Protein AF-A0A3C0ELV7-F1 (afdb_monomer_lite)

Foldseek 3Di:
DVVVVVVVVVVVVVVVLVVLVVVQVVQQPPVLHPCHVVLCVPLVPDDDDVSVLVVVLSCQLQVVLPDSVQSSVVVCQVPALWHFDKLVPDDDDPVLLVLLLVLQVPDPQNVLQDDSVLSSLLLSLQCSAVVHGSNVSSVVLVVLLVDLVNVVVVLCVLRVPDDPVLNCCLVVDPDSSSSSNSSSVVSSSSSNSHMDGDRVGIGRNDPQPDADPVRHGPVVD

pLDDT: mean 85.96, std 11.69, range [49.94, 97.75]

Sequence (221 aa):
MLTYIIRRLLLMIPTLIGVTAVVFFVMAFAPGGFGGTVLNEQGAQTEGDEARRIREYFERRYGLDQNAVVQYGRWINQVSPLGFLNTSQLTYTDVQLVEMSNAIAADDLLPTLGTPRVLDDLVLNMAKYQDIEPVAAVSVVRELLADVDTGLAWIKELSPNILNRDIERVTRDEVVLTQQRELRSLLQSQLAGRQRIIFSRPAIKWPDLGQSLRGRKVTQM

Secondary structure (DSSP, 8-state):
-HHHHHHHHHHHHHHHHHHHHHHHHHHHHSTTGGGHHHHHHHHTT--SHHHHHHHHHHHHHHTTTS-HHHHHHHHHHHHSSEEEEEGGG----HHHHHHHHHHHHT-SSGGGSS-HHHHHHHHHHHHHHHT--HHHHHHHHHHHHH-HHHHHHHHHHH-TT--HHHHHHHHS-S-HHHHHHHHHHHHHHHHTT---EEEEEEEE------B-TTS-BGGG-

Structure (mmCIF, N/CA/C/O backbone):
data_AF-A0A3C0ELV7-F1
#
_entry.id   AF-A0A3C0ELV7-F1
#
loop_
_atom_site.group_PDB
_atom_site.id
_atom_site.type_symbol
_atom_site.label_atom_id
_atom_site.label_alt_id
_atom_site.label_comp_id
_atom_site.label_asym_id
_atom_site.label_entity_id
_atom_site.label_seq_id
_atom_site.pdbx_PDB_ins_code
_atom_site.Cartn_x
_atom_site.Cartn_y
_atom_site.Cartn_z
_atom_site.occupancy
_atom_site.B_iso_or_equiv
_atom_site.auth_seq_id
_atom_site.auth_comp_id
_atom_site.auth_asym_id
_atom_site.auth_atom_id
_atom_site.pdbx_PDB_model_num
ATOM 1 N N . MET A 1 1 ? -20.303 -19.825 35.771 1.00 87.94 1 MET A N 1
ATOM 2 C CA . MET A 1 1 ? -19.455 -18.610 35.851 1.00 87.94 1 MET A CA 1
ATOM 3 C C . MET A 1 1 ? -18.689 -18.333 34.556 1.00 87.94 1 MET A C 1
ATOM 5 O O . MET A 1 1 ? -18.853 -17.246 34.021 1.00 87.94 1 MET A O 1
ATOM 9 N N . LEU A 1 2 ? -17.943 -19.292 33.984 1.00 91.25 2 LEU A N 1
ATOM 10 C CA . LEU A 1 2 ? -17.195 -19.096 32.725 1.00 91.25 2 LEU A CA 1
ATOM 11 C C . LEU A 1 2 ? -18.077 -18.662 31.531 1.00 91.25 2 LEU A C 1
ATOM 13 O O . LEU A 1 2 ? -17.771 -17.680 30.864 1.00 91.25 2 LEU A O 1
ATOM 17 N N . THR A 1 3 ? -19.232 -19.306 31.326 1.00 93.19 3 THR A N 1
ATOM 18 C CA . THR A 1 3 ? -20.199 -18.947 30.265 1.00 93.19 3 THR A CA 1
ATOM 19 C C . THR A 1 3 ? -20.718 -17.511 30.386 1.00 93.19 3 THR A C 1
ATOM 21 O O . THR A 1 3 ? -20.930 -16.835 29.383 1.00 93.19 3 THR A O 1
ATOM 24 N N . TYR A 1 4 ? -20.895 -17.023 31.617 1.00 92.94 4 TYR A N 1
ATOM 25 C CA . TYR A 1 4 ? -21.321 -15.648 31.877 1.00 92.94 4 TYR A CA 1
ATOM 26 C C . TYR A 1 4 ? -20.221 -14.642 31.505 1.00 92.94 4 TYR A C 1
ATOM 28 O O . TYR A 1 4 ? -20.509 -13.638 30.856 1.00 92.94 4 TYR A O 1
ATOM 36 N N . ILE A 1 5 ? -18.961 -14.945 31.842 1.00 93.38 5 ILE A N 1
ATOM 37 C CA . ILE A 1 5 ? -17.801 -14.116 31.477 1.00 93.38 5 ILE A CA 1
ATOM 38 C C . ILE A 1 5 ? -17.642 -14.054 29.953 1.00 93.38 5 ILE A C 1
ATOM 40 O O . ILE A 1 5 ? -17.533 -12.962 29.404 1.00 93.38 5 ILE A O 1
ATOM 44 N N . ILE A 1 6 ? -17.710 -15.197 29.260 1.00 95.75 6 ILE A N 1
ATOM 45 C CA . ILE A 1 6 ? -17.600 -15.254 27.792 1.00 95.75 6 ILE A CA 1
ATOM 46 C C . ILE A 1 6 ? -18.728 -14.462 27.126 1.00 95.75 6 ILE A C 1
ATOM 48 O O . ILE A 1 6 ? -18.462 -13.654 26.240 1.00 95.75 6 ILE A O 1
ATOM 52 N N . ARG A 1 7 ? -19.981 -14.629 27.576 1.00 93.69 7 ARG A N 1
ATOM 53 C CA . ARG A 1 7 ? -21.116 -13.854 27.052 1.00 93.69 7 ARG A CA 1
ATOM 54 C C . ARG A 1 7 ? -20.895 -12.351 27.242 1.00 93.69 7 ARG A C 1
ATOM 56 O O . ARG A 1 7 ? -21.191 -11.580 26.338 1.00 93.69 7 ARG A O 1
ATOM 63 N N . ARG A 1 8 ? -20.355 -11.931 28.389 1.00 92.62 8 ARG A N 1
ATOM 64 C CA . ARG A 1 8 ? -20.091 -10.516 28.677 1.00 92.62 8 ARG A CA 1
ATOM 65 C C . ARG A 1 8 ? -18.955 -9.949 27.822 1.00 92.62 8 ARG A C 1
ATOM 67 O O . ARG A 1 8 ? -19.108 -8.854 27.297 1.00 92.62 8 ARG A O 1
ATOM 74 N N . LEU A 1 9 ? -17.873 -10.703 27.624 1.00 92.12 9 LEU A N 1
ATOM 75 C CA . LEU A 1 9 ? -16.777 -10.324 26.723 1.00 92.12 9 LEU A CA 1
ATOM 76 C C . LEU A 1 9 ? -17.244 -10.232 25.264 1.00 92.12 9 LEU A C 1
ATOM 78 O O . LEU A 1 9 ? -16.921 -9.265 24.581 1.00 92.12 9 LEU A O 1
ATOM 82 N N . LEU A 1 10 ? -18.064 -11.181 24.803 1.00 92.50 10 LEU A N 1
ATOM 83 C CA . LEU A 1 10 ? -18.643 -11.139 23.458 1.00 92.50 10 LEU A CA 1
ATOM 84 C C . LEU A 1 10 ? -19.557 -9.930 23.252 1.00 92.50 10 LEU A C 1
ATOM 86 O O . LEU A 1 10 ? -19.537 -9.352 22.175 1.00 92.50 10 LEU A O 1
ATOM 90 N N . LEU A 1 11 ? -20.322 -9.518 24.268 1.00 92.50 11 LEU A N 1
ATOM 91 C CA . LEU A 1 11 ? -21.159 -8.313 24.202 1.00 92.50 11 LEU A CA 1
ATOM 92 C C . LEU A 1 11 ? -20.341 -7.012 24.238 1.00 92.50 11 LEU A C 1
ATOM 94 O O . LEU A 1 11 ? -20.785 -6.003 23.692 1.00 92.50 11 LEU A O 1
ATOM 98 N N . MET A 1 12 ? -19.142 -7.026 24.831 1.00 92.25 12 MET A N 1
ATOM 99 C CA . MET A 1 12 ? -18.257 -5.858 24.845 1.00 92.25 12 MET A CA 1
ATOM 100 C C . MET A 1 12 ? -17.708 -5.525 23.454 1.00 92.25 12 MET A C 1
ATOM 102 O O . MET A 1 12 ? -17.564 -4.347 23.128 1.00 92.25 12 MET A O 1
ATOM 106 N N . ILE A 1 13 ? -17.453 -6.529 22.610 1.00 90.81 13 ILE A N 1
ATOM 107 C CA . ILE A 1 13 ? -16.887 -6.320 21.270 1.00 90.81 13 ILE A CA 1
ATOM 108 C C . ILE A 1 13 ? -17.801 -5.418 20.406 1.00 90.81 13 ILE A C 1
ATOM 110 O O . ILE A 1 13 ? -17.320 -4.373 19.964 1.00 90.81 13 ILE A O 1
ATOM 114 N N . PRO A 1 14 ? -19.112 -5.703 20.225 1.00 92.00 14 PRO A N 1
ATOM 115 C CA . PRO A 1 14 ? -20.027 -4.813 19.509 1.00 92.00 14 PRO A CA 1
ATOM 116 C C . PRO A 1 14 ? -20.111 -3.409 20.104 1.00 92.00 14 PRO A C 1
ATOM 118 O O . PRO A 1 14 ? -20.140 -2.436 19.357 1.00 92.00 14 PRO A O 1
ATOM 121 N N . THR A 1 15 ? -20.120 -3.278 21.437 1.00 93.12 15 THR A N 1
ATOM 122 C CA . THR A 1 15 ? -20.176 -1.949 22.070 1.00 93.12 15 THR A CA 1
ATOM 123 C C . THR A 1 15 ? -18.931 -1.124 21.771 1.00 93.12 15 THR A C 1
ATOM 125 O O . THR A 1 15 ? -19.041 0.061 21.467 1.00 93.12 15 THR A O 1
ATOM 128 N N . LEU A 1 16 ? -17.752 -1.749 21.784 1.00 91.31 16 LEU A N 1
ATOM 129 C CA . LEU A 1 16 ? -16.487 -1.074 21.516 1.00 91.31 16 LEU A CA 1
ATOM 130 C C . LEU A 1 16 ? -16.378 -0.673 20.039 1.00 91.31 16 LEU A C 1
ATOM 132 O O . LEU A 1 16 ? -15.970 0.447 19.734 1.00 91.31 16 LEU A O 1
ATOM 136 N N . ILE A 1 17 ? -16.833 -1.534 19.125 1.00 91.56 17 ILE A N 1
ATOM 137 C CA . ILE A 1 17 ? -16.976 -1.197 17.701 1.00 91.56 17 ILE A CA 1
ATOM 138 C C . ILE A 1 17 ? -17.938 -0.010 17.535 1.00 91.56 17 ILE A C 1
ATOM 140 O O . ILE A 1 17 ? -17.608 0.955 16.856 1.00 91.56 17 ILE A O 1
ATOM 144 N N . GLY A 1 18 ? -19.084 -0.019 18.221 1.00 93.50 18 GLY A N 1
ATOM 145 C CA . GLY A 1 18 ? -20.060 1.071 18.162 1.00 93.50 18 GLY A CA 1
ATOM 146 C C . GLY A 1 18 ? -19.486 2.420 18.604 1.00 93.50 18 GLY A C 1
ATOM 147 O O . GLY A 1 18 ? -19.568 3.396 17.862 1.00 93.50 18 GLY A O 1
ATOM 148 N N . VAL A 1 19 ? -18.850 2.480 19.780 1.00 93.75 19 VAL A N 1
ATOM 149 C CA . VAL A 1 19 ? -18.249 3.730 20.282 1.00 93.75 19 VAL A CA 1
ATOM 150 C C . VAL A 1 19 ? -17.117 4.210 19.369 1.00 93.75 19 VAL A C 1
ATOM 152 O O . VAL A 1 19 ? -17.049 5.393 19.043 1.00 93.75 19 VAL A O 1
ATOM 155 N N . THR A 1 20 ? -16.248 3.308 18.910 1.00 92.69 20 THR A N 1
ATOM 156 C CA . THR A 1 20 ? -15.133 3.677 18.024 1.00 92.69 20 THR A CA 1
ATOM 157 C C . THR A 1 20 ? -15.615 4.141 16.646 1.00 92.69 20 THR A C 1
ATOM 159 O O . THR A 1 20 ? -15.023 5.059 16.086 1.00 92.69 20 THR A O 1
ATOM 162 N N . ALA A 1 21 ? -16.711 3.582 16.122 1.00 91.25 21 ALA A N 1
ATOM 163 C CA . ALA A 1 21 ? -17.347 4.061 14.897 1.00 91.25 21 ALA A CA 1
ATOM 164 C C . ALA A 1 21 ? -17.896 5.484 15.063 1.00 91.25 21 ALA A C 1
ATOM 166 O O . ALA A 1 21 ? -17.681 6.320 14.191 1.00 91.25 21 ALA A O 1
ATOM 167 N N . VAL A 1 22 ? -18.537 5.798 16.196 1.00 92.25 22 VAL A N 1
ATOM 168 C CA . VAL A 1 22 ? -18.988 7.171 16.489 1.00 92.25 22 VAL A CA 1
ATOM 169 C C . VAL A 1 22 ? -17.806 8.141 16.500 1.00 92.25 22 VAL A C 1
ATOM 171 O O . VAL A 1 22 ? -17.866 9.170 15.832 1.00 92.25 22 VAL A O 1
ATOM 174 N N . VAL A 1 23 ? -16.712 7.800 17.191 1.00 90.31 23 VAL A N 1
ATOM 175 C CA . VAL A 1 23 ? -15.487 8.624 17.208 1.00 90.31 23 VAL A CA 1
ATOM 176 C C . VAL A 1 23 ? -14.947 8.835 15.793 1.00 90.31 23 VAL A C 1
ATOM 178 O O . VAL A 1 23 ? -14.636 9.964 15.417 1.00 90.31 23 VAL A O 1
ATOM 181 N N . PHE A 1 24 ? -14.885 7.765 14.998 1.00 89.06 24 PHE A N 1
ATOM 182 C CA . PHE A 1 24 ? -14.457 7.827 13.607 1.00 89.06 24 PHE A CA 1
ATOM 183 C C . PHE A 1 24 ? -15.340 8.783 12.793 1.00 89.06 24 PHE A C 1
ATOM 185 O O . PHE A 1 24 ? -14.822 9.705 12.175 1.00 89.06 24 PHE A O 1
ATOM 192 N N . PHE A 1 25 ? -16.666 8.641 12.826 1.00 88.12 25 PHE A N 1
ATOM 193 C CA . PHE A 1 25 ? -17.552 9.519 12.057 1.00 88.12 25 PHE A CA 1
ATOM 194 C C . PHE A 1 25 ? -17.484 10.979 12.511 1.00 88.12 25 PHE A C 1
ATOM 196 O O . PHE A 1 25 ? -17.502 11.871 11.668 1.00 88.12 25 PHE A O 1
ATOM 203 N N . VAL A 1 26 ? -17.331 11.243 13.811 1.00 88.81 26 VAL A N 1
ATOM 204 C CA . VAL A 1 26 ? -17.122 12.609 14.317 1.00 88.81 26 VAL A CA 1
ATOM 205 C C . VAL A 1 26 ? -15.842 13.222 13.738 1.00 88.81 26 VAL A C 1
ATOM 207 O O . VAL A 1 26 ? -15.867 14.368 13.298 1.00 88.81 26 VAL A O 1
ATOM 210 N N . MET A 1 27 ? -14.743 12.462 13.673 1.00 83.44 27 MET A N 1
ATOM 211 C CA . MET A 1 27 ? -13.508 12.914 13.017 1.00 83.44 27 MET A CA 1
ATOM 212 C C . MET A 1 27 ? -13.675 13.068 11.498 1.00 83.44 27 MET A C 1
ATOM 214 O O . MET A 1 27 ? -13.164 14.023 10.921 1.00 83.44 27 MET A O 1
ATOM 218 N N . ALA A 1 28 ? -14.415 12.162 10.854 1.00 81.06 28 ALA A N 1
ATOM 219 C CA . ALA A 1 28 ? -14.682 12.190 9.416 1.00 81.06 28 ALA A CA 1
ATOM 220 C C . ALA A 1 28 ? -15.456 13.446 8.993 1.00 81.06 28 ALA A C 1
ATOM 222 O O . ALA A 1 28 ? -15.170 14.025 7.947 1.00 81.06 28 ALA A O 1
ATOM 223 N N . PHE A 1 29 ? -16.437 13.847 9.806 1.00 82.88 29 PHE A N 1
ATOM 224 C CA . PHE A 1 29 ? -17.307 14.995 9.556 1.00 82.88 29 PHE A CA 1
ATOM 225 C C . PHE A 1 29 ? -16.754 16.318 10.091 1.00 82.88 29 PHE A C 1
ATOM 227 O O . PHE A 1 29 ? -17.340 17.369 9.827 1.00 82.88 29 PHE A O 1
ATOM 234 N N . ALA A 1 30 ? -15.640 16.297 10.827 1.00 81.62 30 ALA A N 1
ATOM 235 C CA . ALA A 1 30 ? -14.963 17.522 11.225 1.00 81.62 30 ALA A CA 1
ATOM 236 C C . ALA A 1 30 ? -14.543 18.323 9.974 1.00 81.62 30 ALA A C 1
ATOM 238 O O . ALA A 1 30 ? -14.174 17.723 8.960 1.00 81.62 30 ALA A O 1
ATOM 239 N N . PRO A 1 31 ? -14.580 19.668 10.002 1.00 62.03 31 PRO A N 1
ATOM 240 C CA . PRO A 1 31 ? -14.143 20.487 8.874 1.00 62.03 31 PRO A CA 1
ATOM 241 C C . PRO A 1 31 ? -12.679 20.171 8.529 1.00 62.03 31 PRO A C 1
ATOM 243 O O . PRO A 1 31 ? -11.778 20.397 9.333 1.00 62.03 31 PRO A O 1
ATOM 246 N N . GLY A 1 32 ? -12.465 19.598 7.339 1.00 62.59 32 GLY A N 1
ATOM 247 C CA . GLY A 1 32 ? -11.183 19.053 6.877 1.00 62.59 32 GLY A CA 1
ATOM 248 C C . GLY A 1 32 ? -11.128 17.515 6.785 1.00 62.59 32 GLY A C 1
ATOM 249 O O . GLY A 1 32 ? -10.363 16.980 5.988 1.00 62.59 32 GLY A O 1
ATOM 250 N N . GLY A 1 33 ? -11.960 16.779 7.522 1.00 68.25 33 GLY A N 1
ATOM 251 C CA . GLY A 1 33 ? -11.949 15.311 7.561 1.00 68.25 33 GLY A CA 1
ATOM 252 C C . GLY A 1 33 ? -10.627 14.715 8.073 1.00 68.25 33 GLY A C 1
ATOM 253 O O . GLY A 1 33 ? -9.760 15.423 8.583 1.00 68.25 33 GLY A O 1
ATOM 254 N N . PHE A 1 34 ? -10.436 13.400 7.901 1.00 58.75 34 PHE A N 1
ATOM 255 C CA . PHE A 1 34 ? -9.267 12.657 8.414 1.00 58.75 34 PHE A CA 1
ATOM 256 C C . PHE A 1 34 ? -7.896 13.150 7.924 1.00 58.75 34 PHE A C 1
ATOM 258 O O . PHE A 1 34 ? -6.889 12.862 8.567 1.00 58.75 34 PHE A O 1
ATOM 265 N N . GLY A 1 35 ? -7.842 13.862 6.795 1.00 58.03 35 GLY A N 1
ATOM 266 C CA . GLY A 1 35 ? -6.606 14.405 6.221 1.00 58.03 35 GLY A CA 1
ATOM 267 C C . GLY A 1 35 ? -6.535 15.928 6.196 1.00 58.03 35 GLY A C 1
ATOM 268 O O . GLY A 1 35 ? -5.514 16.469 5.787 1.00 58.03 35 GLY A O 1
ATOM 269 N N . GLY A 1 36 ? -7.588 16.635 6.607 1.00 56.81 36 GLY A N 1
ATOM 270 C CA . GLY A 1 36 ? -7.710 18.075 6.373 1.00 56.81 36 GLY A CA 1
ATOM 271 C C . GLY A 1 36 ? -6.666 18.915 7.072 1.00 56.81 36 GLY A C 1
ATOM 272 O O . GLY A 1 36 ? -6.265 19.935 6.534 1.00 56.81 36 GLY A O 1
ATOM 273 N N . THR A 1 37 ? -6.185 18.479 8.234 1.00 55.84 37 THR A N 1
ATOM 274 C CA . THR A 1 37 ? -5.089 19.156 8.934 1.00 55.84 37 THR A CA 1
ATOM 275 C C . THR A 1 37 ? -3.784 19.039 8.149 1.00 55.84 37 THR A C 1
ATOM 277 O O . THR A 1 37 ? -3.151 20.052 7.883 1.00 55.84 37 THR A O 1
ATOM 280 N N . VAL A 1 38 ? -3.443 17.839 7.666 1.00 56.88 38 VAL A N 1
ATOM 281 C CA . VAL A 1 38 ? -2.239 17.593 6.850 1.00 56.88 38 VAL A CA 1
ATOM 282 C C . VAL A 1 38 ? -2.321 18.319 5.502 1.00 56.88 38 VAL A C 1
ATOM 284 O O . VAL A 1 38 ? -1.343 18.915 5.052 1.00 56.88 38 VAL A O 1
ATOM 287 N N . LEU A 1 39 ? -3.502 18.319 4.876 1.00 57.00 39 LEU A N 1
ATOM 288 C CA . LEU A 1 39 ? -3.758 19.044 3.632 1.00 57.00 39 LEU A CA 1
ATOM 289 C C . LEU A 1 39 ? -3.730 20.568 3.809 1.00 57.00 39 LEU A C 1
ATOM 291 O O . LEU A 1 39 ? -3.230 21.259 2.926 1.00 57.00 39 LEU A O 1
ATOM 295 N N . ASN A 1 40 ? -4.224 21.096 4.929 1.00 56.78 40 ASN A N 1
ATOM 296 C CA . ASN A 1 40 ? -4.201 22.533 5.205 1.00 56.78 40 ASN A CA 1
ATOM 297 C C . ASN A 1 40 ? -2.809 23.022 5.630 1.00 56.78 40 ASN A C 1
ATOM 299 O O . ASN A 1 40 ? -2.447 24.147 5.309 1.00 56.78 40 ASN A O 1
ATOM 303 N N . GLU A 1 41 ? -2.006 22.202 6.312 1.00 57.66 41 GLU A N 1
ATOM 304 C CA . GLU A 1 41 ? -0.648 22.584 6.722 1.00 57.66 41 GLU A CA 1
ATOM 305 C C . GLU A 1 41 ? 0.362 22.527 5.567 1.00 57.66 41 GLU A C 1
ATOM 307 O O . GLU A 1 41 ? 1.266 23.358 5.513 1.00 57.66 41 GLU A O 1
ATOM 312 N N . GLN A 1 42 ? 0.216 21.578 4.631 1.00 54.12 42 GLN A N 1
ATOM 313 C CA . GLN A 1 42 ? 1.185 21.372 3.540 1.00 54.12 42 GLN A CA 1
ATOM 314 C C . GLN A 1 42 ? 0.670 21.785 2.151 1.00 54.12 42 GLN A C 1
ATOM 316 O O . GLN A 1 42 ? 1.475 22.072 1.272 1.00 54.12 42 GLN A O 1
ATOM 321 N N . GLY A 1 43 ? -0.648 21.826 1.932 1.00 49.94 43 GLY A N 1
ATOM 322 C CA . GLY A 1 43 ? -1.267 22.132 0.635 1.00 49.94 43 GLY A CA 1
ATOM 323 C C . GLY A 1 43 ? -1.832 23.549 0.500 1.00 49.94 43 GLY A C 1
ATOM 324 O O . GLY A 1 43 ? -2.134 23.965 -0.615 1.00 49.94 43 GLY A O 1
ATOM 325 N N . ALA A 1 44 ? -1.958 24.317 1.590 1.00 50.03 44 ALA A N 1
ATOM 326 C CA . ALA A 1 44 ? -2.587 25.644 1.558 1.00 50.03 44 ALA A CA 1
ATOM 327 C C . ALA A 1 44 ? -1.727 26.759 0.927 1.00 50.03 44 ALA A C 1
ATOM 329 O O . ALA A 1 44 ? -2.207 27.881 0.796 1.00 50.03 44 ALA A O 1
ATOM 330 N N . GLN A 1 45 ? -0.477 26.480 0.537 1.00 49.97 45 GLN A N 1
ATOM 331 C CA . GLN A 1 45 ? 0.424 27.473 -0.072 1.00 49.97 45 GLN A CA 1
ATOM 332 C C . GLN A 1 45 ? 0.680 27.256 -1.569 1.00 49.97 45 GLN A C 1
ATOM 334 O O . GLN A 1 45 ? 1.383 28.051 -2.189 1.00 49.97 45 GLN A O 1
ATOM 339 N N . THR A 1 46 ? 0.116 26.208 -2.169 1.00 52.81 46 THR A N 1
ATOM 340 C CA . THR A 1 46 ? 0.295 25.908 -3.592 1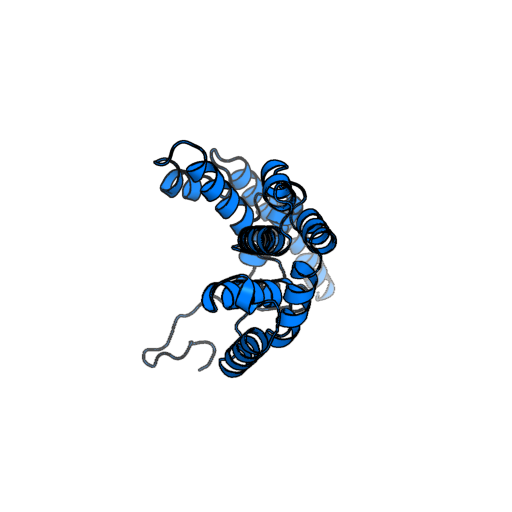.00 52.81 46 THR A CA 1
ATOM 341 C C . THR A 1 46 ? -1.052 26.068 -4.289 1.00 52.81 46 THR A C 1
ATOM 343 O O . THR A 1 46 ? -2.031 25.442 -3.898 1.00 52.81 46 THR A O 1
ATOM 346 N N . GLU A 1 47 ? -1.132 26.915 -5.314 1.00 61.09 47 GLU A N 1
ATOM 347 C CA . GLU A 1 47 ? -2.303 27.004 -6.193 1.00 61.09 47 GLU A CA 1
ATOM 348 C C . GLU A 1 47 ? -2.072 26.180 -7.471 1.00 61.09 47 GLU A C 1
ATOM 350 O O . GLU A 1 47 ? -0.942 25.981 -7.915 1.00 61.09 47 GLU A O 1
ATOM 355 N N . GLY A 1 48 ? -3.153 25.689 -8.083 1.00 70.12 48 GLY A N 1
ATOM 356 C CA . GLY A 1 48 ? -3.110 25.017 -9.388 1.00 70.12 48 GLY A CA 1
ATOM 357 C C . GLY A 1 48 ? -2.953 23.491 -9.347 1.00 70.12 48 GLY A C 1
ATOM 358 O O . GLY A 1 48 ? -3.384 22.815 -8.411 1.00 70.12 48 GLY A O 1
ATOM 359 N N . ASP A 1 49 ? -2.388 22.929 -10.421 1.00 67.12 49 ASP A N 1
ATOM 360 C CA . ASP A 1 49 ? -2.319 21.477 -10.657 1.00 67.12 49 ASP A CA 1
ATOM 361 C C . ASP A 1 49 ? -1.397 20.741 -9.666 1.00 67.12 49 ASP A C 1
ATOM 363 O O . ASP A 1 49 ? -1.610 19.568 -9.360 1.00 67.12 49 ASP A O 1
ATOM 367 N N . GLU A 1 50 ? -0.390 21.419 -9.117 1.00 68.44 50 GLU A N 1
ATOM 368 C CA . GLU A 1 50 ? 0.543 20.828 -8.155 1.00 68.44 50 GLU A CA 1
ATOM 369 C C . GLU A 1 50 ? -0.119 20.548 -6.799 1.00 68.44 50 GLU A C 1
ATOM 371 O O . GLU A 1 50 ? 0.022 19.451 -6.257 1.00 68.44 50 GLU A O 1
ATOM 376 N N . ALA A 1 51 ? -0.945 21.477 -6.317 1.00 69.19 51 ALA A N 1
ATOM 377 C CA . ALA A 1 51 ? -1.722 21.321 -5.090 1.00 69.19 51 ALA A CA 1
ATOM 378 C C . ALA A 1 51 ? -2.678 20.122 -5.153 1.00 69.19 51 ALA A C 1
ATOM 380 O O . ALA A 1 51 ? -2.850 19.387 -4.180 1.00 69.19 51 ALA A O 1
ATOM 381 N N . ARG A 1 52 ? -3.270 19.886 -6.331 1.00 71.38 52 ARG A N 1
ATOM 382 C CA . ARG A 1 52 ? -4.151 18.736 -6.576 1.00 71.38 52 ARG A CA 1
ATOM 383 C C . ARG A 1 52 ? -3.389 17.420 -6.503 1.00 71.38 52 ARG A C 1
ATOM 385 O O . ARG A 1 52 ? -3.831 16.517 -5.804 1.00 71.38 52 ARG A O 1
ATOM 392 N N . ARG A 1 53 ? -2.211 17.332 -7.131 1.00 71.94 53 ARG A N 1
ATOM 393 C CA . ARG A 1 53 ? -1.366 16.126 -7.058 1.00 71.94 53 ARG A CA 1
ATOM 394 C C . ARG A 1 53 ? -0.958 15.794 -5.627 1.00 71.94 53 ARG A C 1
ATOM 396 O O . ARG A 1 53 ? -0.995 14.629 -5.234 1.00 71.94 53 ARG A O 1
ATOM 403 N N . ILE A 1 54 ? -0.598 16.815 -4.849 1.00 74.56 54 ILE A N 1
ATOM 404 C CA . ILE A 1 54 ? -0.256 16.666 -3.430 1.00 74.56 54 ILE A CA 1
ATOM 405 C C . ILE A 1 54 ? -1.470 16.155 -2.645 1.00 74.56 54 ILE A C 1
ATOM 407 O O . ILE A 1 54 ? -1.362 15.184 -1.895 1.00 74.56 54 ILE A O 1
ATOM 411 N N . ARG A 1 55 ? -2.645 16.753 -2.865 1.00 77.69 55 ARG A N 1
ATOM 412 C CA . ARG A 1 55 ? -3.905 16.320 -2.255 1.00 77.69 55 ARG A CA 1
ATOM 413 C C . ARG A 1 55 ? -4.231 14.865 -2.568 1.00 77.69 55 ARG A C 1
ATOM 415 O O . ARG A 1 55 ? -4.443 14.090 -1.642 1.00 77.69 55 ARG A O 1
ATOM 422 N N . GLU A 1 56 ? -4.209 14.479 -3.835 1.00 77.50 56 GLU A N 1
ATOM 423 C CA . GLU A 1 56 ? -4.483 13.102 -4.243 1.00 77.50 56 GLU A CA 1
ATOM 424 C C . GLU A 1 56 ? -3.475 12.111 -3.651 1.00 77.50 56 GLU A C 1
ATOM 426 O O . GLU A 1 56 ? -3.837 11.004 -3.259 1.00 77.50 56 GLU A O 1
ATOM 431 N N . TYR A 1 57 ? -2.198 12.497 -3.560 1.00 78.06 57 TYR A N 1
ATOM 432 C CA . TYR A 1 57 ? -1.185 11.679 -2.902 1.00 78.06 57 TYR A CA 1
ATOM 433 C C . TYR A 1 57 ? -1.527 11.439 -1.425 1.00 78.06 57 TYR A C 1
ATOM 435 O O . TYR A 1 57 ? -1.465 10.297 -0.963 1.00 78.06 57 TYR A O 1
ATOM 443 N N . PHE A 1 58 ? -1.940 12.475 -0.690 1.00 77.31 58 PHE A N 1
ATOM 444 C CA . PHE A 1 58 ? -2.371 12.326 0.701 1.00 77.31 58 PHE A CA 1
ATOM 445 C C . PHE A 1 58 ? -3.659 11.517 0.834 1.00 77.31 58 PHE A C 1
ATOM 447 O O . PHE A 1 58 ? -3.747 10.653 1.708 1.00 77.31 58 PHE A O 1
ATOM 454 N N . GLU A 1 59 ? -4.628 11.743 -0.049 1.00 81.00 59 GLU A N 1
ATOM 455 C CA . GLU A 1 59 ? -5.863 10.966 -0.083 1.00 81.00 59 GLU A CA 1
ATOM 456 C C . GLU A 1 59 ? -5.552 9.474 -0.271 1.00 81.00 59 GLU A C 1
ATOM 458 O O . GLU A 1 59 ? -5.972 8.665 0.555 1.00 81.00 59 GLU A O 1
ATOM 463 N N . ARG A 1 60 ? -4.696 9.110 -1.236 1.00 83.38 60 ARG A N 1
ATOM 464 C CA . ARG A 1 60 ? -4.229 7.724 -1.444 1.00 83.38 60 ARG A CA 1
ATOM 465 C C . ARG A 1 60 ? -3.453 7.174 -0.245 1.00 83.38 60 ARG A C 1
ATOM 467 O O . ARG A 1 60 ? -3.654 6.025 0.166 1.00 83.38 60 ARG A O 1
ATOM 474 N N . ARG A 1 61 ? -2.565 7.985 0.341 1.00 79.88 61 ARG A N 1
ATOM 475 C CA . ARG A 1 61 ? -1.727 7.592 1.483 1.00 79.88 61 ARG A CA 1
ATOM 476 C C . ARG A 1 61 ? -2.570 7.187 2.686 1.00 79.88 61 ARG A C 1
ATOM 478 O O . ARG A 1 61 ? -2.333 6.134 3.285 1.00 79.88 61 ARG A O 1
ATOM 485 N N . TYR A 1 62 ? -3.568 7.998 3.010 1.00 78.62 62 TYR A N 1
ATOM 486 C CA . TYR A 1 62 ? -4.454 7.769 4.148 1.00 78.62 62 TYR A CA 1
ATOM 487 C C . TYR A 1 62 ? -5.678 6.909 3.803 1.00 78.62 62 TYR A C 1
ATOM 489 O O . TYR A 1 62 ? -6.357 6.437 4.712 1.00 78.62 62 TYR A O 1
ATOM 497 N N . GLY A 1 63 ? -5.914 6.609 2.522 1.00 80.00 63 GLY A N 1
ATOM 498 C CA . GLY A 1 63 ? -7.065 5.824 2.073 1.00 80.00 63 GLY A CA 1
ATOM 499 C C . GLY A 1 63 ? -8.365 6.610 2.002 1.00 80.00 63 GLY A C 1
ATOM 500 O O . GLY A 1 63 ? -9.431 6.005 2.055 1.00 80.00 63 GLY A O 1
ATOM 501 N N . LEU A 1 64 ? -8.290 7.938 1.925 1.00 82.62 64 LEU A N 1
ATOM 502 C CA . LEU A 1 64 ? -9.453 8.823 1.842 1.00 82.62 64 LEU A CA 1
ATOM 503 C C . LEU A 1 64 ? -10.173 8.701 0.492 1.00 82.62 64 LEU A C 1
ATOM 505 O O . LEU A 1 64 ? -11.327 9.098 0.382 1.00 82.62 64 LEU A O 1
ATOM 509 N N . ASP A 1 65 ? -9.507 8.103 -0.501 1.00 82.38 65 ASP A N 1
ATOM 510 C CA . ASP A 1 65 ? -10.056 7.718 -1.804 1.00 82.38 65 ASP A CA 1
ATOM 511 C C . ASP A 1 65 ? -11.003 6.502 -1.733 1.00 82.38 65 ASP A C 1
ATOM 513 O O . ASP A 1 65 ? -11.691 6.193 -2.706 1.00 82.38 65 ASP A O 1
ATOM 517 N N . GLN A 1 66 ? -11.045 5.796 -0.597 1.00 83.31 66 GLN A N 1
ATOM 518 C CA . GLN A 1 66 ? -11.809 4.557 -0.407 1.00 83.31 66 GLN A CA 1
ATOM 519 C C . GLN A 1 66 ? -13.158 4.826 0.274 1.00 83.31 66 GLN A C 1
ATOM 521 O O . GLN A 1 66 ? -13.374 5.876 0.876 1.00 83.31 66 GLN A O 1
ATOM 526 N N . ASN A 1 67 ? -14.089 3.868 0.225 1.00 87.31 67 ASN A N 1
ATOM 527 C CA . ASN A 1 67 ? -15.376 4.017 0.912 1.00 87.31 67 ASN A CA 1
ATOM 528 C C . ASN A 1 67 ? -15.205 4.118 2.449 1.00 87.31 67 ASN A C 1
ATOM 530 O O . ASN A 1 67 ? -14.224 3.637 3.023 1.00 87.31 67 ASN A O 1
ATOM 534 N N . ALA A 1 68 ? -16.184 4.721 3.134 1.00 85.25 68 ALA A N 1
ATOM 535 C CA . ALA A 1 68 ? -16.101 4.988 4.575 1.00 85.25 68 ALA A CA 1
ATOM 536 C C . ALA A 1 68 ? -15.915 3.718 5.432 1.00 85.25 68 ALA A C 1
ATOM 538 O O . ALA A 1 68 ? -15.258 3.758 6.470 1.00 85.25 68 ALA A O 1
ATOM 539 N N . VAL A 1 69 ? -16.453 2.578 4.986 1.00 87.38 69 VAL A N 1
ATOM 540 C CA . VAL A 1 69 ? -16.334 1.292 5.691 1.00 87.38 69 VAL A CA 1
ATOM 541 C C . VAL A 1 69 ? -14.891 0.784 5.663 1.00 87.38 69 VAL A C 1
ATOM 543 O O . VAL A 1 69 ? -14.364 0.358 6.691 1.00 87.38 69 VAL A O 1
ATOM 546 N N . VAL A 1 70 ? -14.224 0.867 4.510 1.00 87.75 70 VAL A N 1
ATOM 547 C CA . VAL A 1 70 ? -12.817 0.478 4.363 1.00 87.75 70 VAL A CA 1
ATOM 548 C C . VAL A 1 70 ? -11.914 1.437 5.139 1.00 87.75 70 VAL A C 1
ATOM 550 O O . VAL A 1 70 ? -10.996 0.979 5.820 1.00 87.75 70 VAL A O 1
ATOM 553 N N . GLN A 1 71 ? -12.197 2.744 5.116 1.00 88.19 71 GLN A N 1
ATOM 554 C CA . GLN A 1 71 ? -11.468 3.725 5.930 1.00 88.19 71 GLN A CA 1
ATOM 555 C C . GLN A 1 71 ? -11.562 3.404 7.428 1.00 88.19 71 GLN A C 1
ATOM 557 O O . GLN A 1 71 ? -10.539 3.362 8.114 1.00 88.19 71 GLN A O 1
ATOM 562 N N . TYR A 1 72 ? -12.765 3.095 7.923 1.00 89.56 72 TYR A N 1
ATOM 563 C CA . TYR A 1 72 ? -12.971 2.681 9.310 1.00 89.56 72 TYR A CA 1
ATOM 564 C C . TYR A 1 72 ? -12.217 1.386 9.638 1.00 89.56 72 TYR A C 1
ATOM 566 O O . TYR A 1 72 ? -11.515 1.324 10.646 1.00 89.56 72 TYR A O 1
ATOM 574 N N . GLY A 1 73 ? -12.284 0.378 8.761 1.00 90.00 73 GLY A N 1
ATOM 575 C CA . GLY A 1 73 ? -11.545 -0.880 8.908 1.00 90.00 73 GLY A CA 1
ATOM 576 C C . GLY A 1 73 ? -10.022 -0.687 8.960 1.00 90.00 73 GLY A C 1
ATOM 577 O O . GLY A 1 73 ? -9.329 -1.304 9.771 1.00 90.00 73 GLY A O 1
ATOM 578 N N . ARG A 1 74 ? -9.483 0.217 8.136 1.00 88.69 74 ARG A N 1
ATOM 579 C CA . ARG A 1 74 ? -8.064 0.602 8.172 1.00 88.69 74 ARG A CA 1
ATOM 580 C C . ARG A 1 74 ? -7.703 1.311 9.469 1.00 88.69 74 ARG A C 1
ATOM 582 O O . ARG A 1 74 ? -6.688 0.973 10.078 1.00 88.69 74 ARG A O 1
ATOM 589 N N . TRP A 1 75 ? -8.534 2.255 9.897 1.00 88.50 75 TRP A N 1
ATOM 590 C CA . TRP A 1 75 ? -8.319 3.019 11.119 1.00 88.50 75 TRP A CA 1
ATOM 591 C C . TRP A 1 75 ? -8.369 2.131 12.367 1.00 88.50 75 TRP A C 1
ATOM 593 O O . TRP A 1 75 ? -7.426 2.152 13.158 1.00 88.50 75 TRP A O 1
ATOM 603 N N . ILE A 1 76 ? -9.385 1.271 12.509 1.00 90.00 76 ILE A N 1
ATOM 604 C CA . ILE A 1 76 ? -9.487 0.362 13.659 1.00 90.00 76 ILE A CA 1
ATOM 605 C C . ILE A 1 76 ? -8.321 -0.629 13.690 1.00 90.00 76 ILE A C 1
ATOM 607 O O . ILE A 1 76 ? -7.766 -0.880 14.756 1.00 90.00 76 ILE A O 1
ATOM 611 N N . ASN A 1 77 ? -7.875 -1.127 12.529 1.00 90.56 77 ASN A N 1
ATOM 612 C CA . ASN A 1 77 ? -6.690 -1.975 12.449 1.00 90.56 77 ASN A CA 1
ATOM 613 C C . ASN A 1 77 ? -5.425 -1.237 12.910 1.00 90.56 77 ASN A 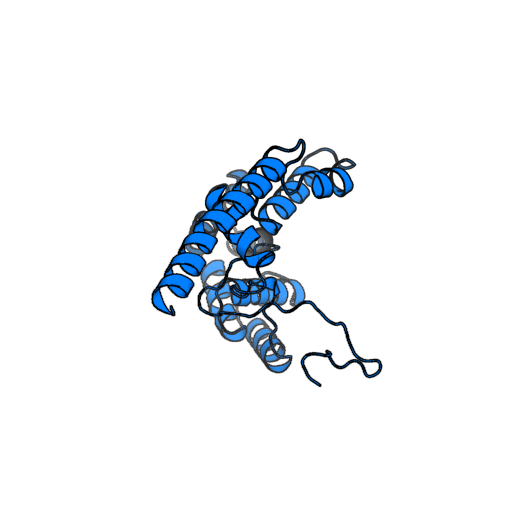C 1
ATOM 615 O O . ASN A 1 77 ? -4.522 -1.863 13.457 1.00 90.56 77 ASN A O 1
ATOM 619 N N . GLN A 1 78 ? -5.321 0.070 12.662 1.00 86.56 78 GLN A N 1
ATOM 620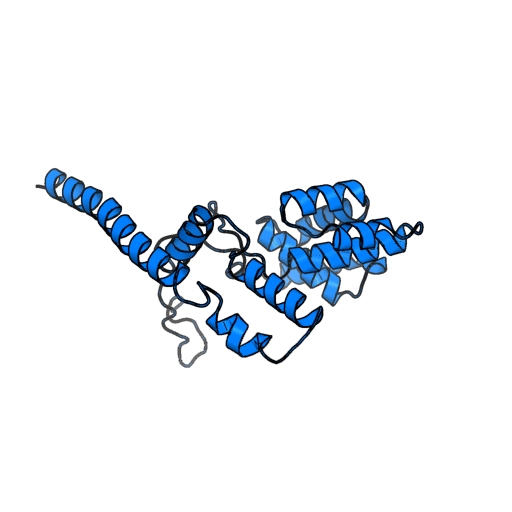 C CA . GLN A 1 78 ? -4.165 0.879 13.049 1.00 86.56 78 GLN A CA 1
ATOM 621 C C . GLN A 1 78 ? -4.166 1.229 14.544 1.00 86.56 78 GLN A C 1
ATOM 623 O O . GLN A 1 78 ? -3.101 1.240 15.154 1.00 86.56 78 GLN A O 1
ATOM 628 N N . VAL A 1 79 ? -5.339 1.509 15.119 1.00 85.44 79 VAL A N 1
ATOM 629 C CA . VAL A 1 79 ? -5.499 1.898 16.532 1.00 85.44 79 VAL A CA 1
ATOM 630 C C . VAL A 1 79 ? -5.509 0.684 17.464 1.00 85.44 79 VAL A C 1
ATOM 632 O O . VAL A 1 79 ? -5.048 0.771 18.600 1.00 85.44 79 VAL A O 1
ATOM 635 N N . SER A 1 80 ? -6.027 -0.454 17.001 1.00 87.56 80 SER A N 1
ATOM 636 C CA . SER A 1 80 ? -6.092 -1.671 17.804 1.00 87.56 80 SER A CA 1
ATOM 637 C C . SER A 1 80 ? -4.702 -2.300 17.988 1.00 87.56 80 SER A C 1
ATOM 639 O O . SER A 1 80 ? -3.972 -2.474 17.007 1.00 87.56 80 SER A O 1
ATOM 641 N N . PRO A 1 81 ? -4.346 -2.736 19.213 1.00 86.06 81 PRO A N 1
ATOM 642 C CA . PRO A 1 81 ? -3.125 -3.505 19.451 1.00 86.06 81 PRO A CA 1
ATOM 643 C C . PRO A 1 81 ? -3.188 -4.895 18.807 1.00 86.06 81 PRO A C 1
ATOM 645 O O . PRO A 1 81 ? -2.156 -5.508 18.559 1.00 86.06 81 PRO A O 1
ATOM 648 N N . LEU A 1 82 ? -4.388 -5.405 18.526 1.00 88.31 82 LEU A N 1
ATOM 649 C CA . LEU A 1 82 ? -4.602 -6.660 17.814 1.00 88.31 82 LEU A CA 1
ATOM 650 C C . LEU A 1 82 ? -5.125 -6.355 16.417 1.00 88.31 82 LEU A C 1
ATOM 652 O O . LEU A 1 82 ? -6.169 -5.716 16.267 1.00 88.31 82 LEU A O 1
ATOM 656 N N . GLY A 1 83 ? -4.425 -6.830 15.398 1.00 91.06 83 GLY A N 1
ATOM 657 C CA . GLY A 1 83 ? -4.862 -6.640 14.028 1.00 91.06 83 GLY A CA 1
ATOM 658 C C . GLY A 1 83 ? -3.962 -7.361 13.046 1.00 91.06 83 GLY A C 1
ATOM 659 O O . GLY A 1 83 ? -3.455 -8.446 13.311 1.00 91.06 83 GLY A O 1
ATOM 660 N N . PHE A 1 84 ? -3.760 -6.728 11.906 1.00 92.19 84 PHE A N 1
ATOM 661 C CA . PHE A 1 84 ? -2.990 -7.231 10.783 1.00 92.19 84 PHE A CA 1
ATOM 662 C C . PHE A 1 84 ? -1.930 -6.216 10.387 1.00 92.19 84 PHE A C 1
ATOM 664 O O . PHE A 1 84 ? -2.137 -4.999 10.527 1.00 92.19 84 PHE A O 1
ATOM 671 N N . LEU A 1 85 ? -0.808 -6.703 9.864 1.00 89.62 85 LEU A N 1
ATOM 672 C CA . LEU A 1 85 ? 0.210 -5.823 9.308 1.00 89.62 85 LEU A CA 1
ATOM 673 C C . LEU A 1 85 ? -0.353 -5.027 8.133 1.00 89.62 85 LEU A C 1
ATOM 675 O O . LEU A 1 85 ? -1.187 -5.499 7.356 1.00 89.62 85 LEU A O 1
ATOM 679 N N . ASN A 1 86 ? 0.113 -3.791 8.020 1.00 89.12 86 ASN A N 1
ATOM 680 C CA . ASN A 1 86 ? -0.069 -3.002 6.817 1.00 89.12 86 ASN A CA 1
ATOM 681 C C . ASN A 1 86 ? 1.173 -3.128 5.917 1.00 89.12 86 ASN A C 1
ATOM 683 O O . ASN A 1 86 ? 2.272 -3.452 6.370 1.00 89.12 86 ASN A O 1
ATOM 687 N N . THR A 1 87 ? 1.007 -2.810 4.638 1.00 88.50 87 THR A N 1
ATOM 688 C CA . THR A 1 87 ? 2.094 -2.744 3.646 1.00 88.50 87 THR A CA 1
ATOM 689 C C . THR A 1 87 ? 3.304 -1.930 4.130 1.00 88.50 87 THR A C 1
ATOM 691 O O . THR A 1 87 ? 4.443 -2.294 3.857 1.00 88.50 87 THR A O 1
ATOM 694 N N . SER A 1 88 ? 3.094 -0.839 4.878 1.00 84.88 88 SER A N 1
ATOM 695 C CA . SER A 1 88 ? 4.201 0.008 5.355 1.00 84.88 88 SER A CA 1
ATOM 696 C C . SER A 1 88 ? 5.043 -0.608 6.471 1.00 84.88 88 SER A C 1
ATOM 698 O O . SER A 1 88 ? 6.175 -0.182 6.670 1.00 84.88 88 SER A O 1
ATOM 700 N N . GLN A 1 89 ? 4.503 -1.596 7.183 1.00 86.19 89 GLN A N 1
ATOM 701 C CA . GLN A 1 89 ? 5.187 -2.338 8.240 1.00 86.19 89 GLN A CA 1
ATOM 702 C C . GLN A 1 89 ? 6.006 -3.509 7.688 1.00 86.19 89 GLN A C 1
ATOM 704 O O . GLN A 1 89 ? 6.748 -4.133 8.445 1.00 86.19 89 GLN A O 1
ATOM 709 N N . LEU A 1 90 ? 5.880 -3.820 6.394 1.00 87.62 90 LEU A N 1
ATOM 710 C CA . LEU A 1 90 ? 6.706 -4.829 5.751 1.00 87.62 90 LEU A CA 1
ATOM 711 C C . LEU A 1 90 ? 8.134 -4.318 5.563 1.00 87.62 90 LEU A C 1
ATOM 713 O O . LEU A 1 90 ? 8.379 -3.303 4.894 1.00 87.62 90 LEU A O 1
ATOM 717 N N . THR A 1 91 ? 9.062 -5.089 6.116 1.00 88.06 91 THR A N 1
ATOM 718 C CA . THR A 1 91 ? 10.503 -4.926 5.950 1.00 88.06 91 THR A CA 1
ATOM 719 C C . THR A 1 91 ? 11.042 -6.157 5.235 1.00 88.06 91 THR A C 1
ATOM 721 O O . THR A 1 91 ? 10.639 -7.276 5.550 1.00 88.06 91 THR A O 1
ATOM 724 N N . TYR A 1 92 ? 11.949 -5.939 4.289 1.00 90.50 92 TYR A N 1
ATOM 725 C CA . TYR A 1 92 ? 12.692 -6.992 3.600 1.00 90.50 92 TYR A CA 1
ATOM 726 C C . TYR A 1 92 ? 14.157 -6.934 4.013 1.00 90.50 92 TYR A C 1
ATOM 728 O O . TYR A 1 92 ? 14.618 -5.910 4.522 1.00 90.50 92 TYR A O 1
ATOM 736 N N . THR A 1 93 ? 14.870 -8.040 3.832 1.00 93.75 93 THR A N 1
ATOM 737 C CA . THR A 1 93 ? 16.300 -8.106 4.140 1.00 93.75 93 THR A CA 1
ATOM 738 C C . THR A 1 93 ? 17.126 -7.451 3.038 1.00 93.75 93 THR A C 1
ATOM 740 O O . THR A 1 93 ? 16.704 -7.402 1.883 1.00 93.75 93 THR A O 1
ATOM 743 N N . ASP A 1 94 ? 18.337 -7.004 3.373 1.00 93.81 94 ASP A N 1
ATOM 744 C CA . ASP A 1 94 ? 19.252 -6.412 2.389 1.00 93.81 94 ASP A CA 1
ATOM 745 C C . ASP A 1 94 ? 19.558 -7.382 1.238 1.00 93.81 94 ASP A C 1
ATOM 747 O O . ASP A 1 94 ? 19.637 -6.970 0.085 1.00 93.81 94 ASP A O 1
ATOM 751 N N . VAL A 1 95 ? 19.643 -8.686 1.528 1.00 95.38 95 VAL A N 1
ATOM 752 C CA . VAL A 1 95 ? 19.851 -9.734 0.515 1.00 95.38 95 VAL A CA 1
ATOM 753 C C . VAL A 1 95 ? 18.710 -9.749 -0.505 1.00 95.38 95 VAL A C 1
ATOM 755 O O . VAL A 1 95 ? 18.972 -9.728 -1.703 1.00 95.38 95 VAL A O 1
ATOM 758 N N . GLN A 1 96 ? 17.455 -9.709 -0.044 1.00 95.50 96 GLN A N 1
ATOM 759 C CA . GLN A 1 96 ? 16.283 -9.690 -0.927 1.00 95.50 96 GLN A CA 1
ATOM 760 C C . GLN A 1 96 ? 16.227 -8.422 -1.789 1.00 95.50 96 GLN A C 1
ATOM 762 O O . GLN A 1 96 ? 15.800 -8.472 -2.941 1.00 95.50 96 GLN A O 1
ATOM 767 N N . LEU A 1 97 ? 16.653 -7.281 -1.239 1.00 95.06 97 LEU A N 1
ATOM 768 C CA . LEU A 1 97 ? 16.691 -6.012 -1.968 1.00 95.06 97 LEU A CA 1
ATOM 769 C C . LEU A 1 97 ? 17.784 -6.004 -3.045 1.00 95.06 97 LEU A C 1
ATOM 771 O O . LEU A 1 97 ? 17.545 -5.529 -4.152 1.00 95.06 97 LEU A O 1
ATOM 775 N N . VAL A 1 98 ? 18.961 -6.562 -2.745 1.00 96.25 98 VAL A N 1
ATOM 776 C CA . VAL A 1 98 ? 20.057 -6.701 -3.716 1.00 96.25 98 VAL A CA 1
ATOM 777 C C . VAL A 1 98 ? 19.679 -7.677 -4.829 1.00 96.25 98 VAL A C 1
ATOM 779 O O . VAL A 1 98 ? 19.912 -7.386 -5.999 1.00 96.25 98 VAL A O 1
ATOM 782 N N . GLU A 1 99 ? 19.063 -8.809 -4.490 1.00 96.75 99 GLU A N 1
ATOM 783 C CA . GLU A 1 99 ? 18.589 -9.786 -5.475 1.00 96.75 99 GLU A CA 1
ATOM 784 C C . GLU A 1 99 ? 17.553 -9.175 -6.427 1.00 96.75 99 GLU A C 1
ATOM 786 O O . GLU A 1 99 ? 17.683 -9.303 -7.644 1.00 96.75 99 GLU A O 1
ATOM 791 N N . MET A 1 100 ? 16.583 -8.431 -5.884 1.00 97.50 100 MET A N 1
ATOM 792 C CA . MET A 1 100 ? 15.622 -7.659 -6.674 1.00 97.50 100 MET A CA 1
ATOM 793 C C . MET A 1 100 ? 16.322 -6.666 -7.608 1.00 97.50 100 MET A C 1
ATOM 795 O O . MET A 1 100 ? 16.025 -6.649 -8.799 1.00 97.50 100 MET A O 1
ATOM 799 N N . SER A 1 101 ? 17.248 -5.853 -7.092 1.00 97.00 101 SER A N 1
ATOM 800 C CA . SER A 1 101 ? 17.933 -4.827 -7.892 1.00 97.00 101 SER A CA 1
ATOM 801 C C . SER A 1 101 ? 18.760 -5.444 -9.028 1.00 97.00 101 SER A C 1
ATOM 803 O O . SER A 1 101 ? 18.715 -4.976 -10.166 1.00 97.00 101 SER A O 1
ATOM 805 N N . ASN A 1 102 ? 19.435 -6.567 -8.763 1.00 97.25 102 ASN A N 1
ATOM 806 C CA . ASN A 1 102 ? 20.156 -7.323 -9.787 1.00 97.25 102 ASN A CA 1
ATOM 807 C C . ASN A 1 102 ? 19.211 -7.898 -10.852 1.00 97.25 102 ASN A C 1
ATOM 809 O O . ASN A 1 102 ? 19.527 -7.839 -12.037 1.00 97.25 102 ASN A O 1
ATOM 813 N N . ALA A 1 103 ? 18.050 -8.425 -10.451 1.00 97.12 103 ALA A N 1
ATOM 814 C CA . ALA A 1 103 ? 17.046 -8.933 -11.382 1.00 97.12 103 ALA A CA 1
ATOM 815 C C . ALA A 1 103 ? 16.454 -7.821 -12.265 1.00 97.12 103 ALA A C 1
ATOM 817 O O . ALA A 1 103 ? 16.237 -8.042 -13.452 1.00 97.12 103 ALA A O 1
ATOM 818 N N . ILE A 1 104 ? 16.253 -6.615 -11.721 1.00 96.75 104 ILE A N 1
ATOM 819 C CA . ILE A 1 104 ? 15.846 -5.435 -12.502 1.00 96.75 104 ILE A CA 1
ATOM 820 C C . ILE A 1 104 ? 16.932 -5.066 -13.517 1.00 96.75 104 ILE A C 1
ATOM 822 O O . ILE A 1 104 ? 16.620 -4.804 -14.675 1.00 96.75 104 ILE A O 1
ATOM 826 N N . ALA A 1 105 ? 18.199 -5.043 -13.095 1.00 96.50 105 ALA A N 1
ATOM 827 C CA . ALA A 1 105 ? 19.323 -4.678 -13.956 1.00 96.50 105 ALA A CA 1
ATOM 828 C C . ALA A 1 105 ? 19.593 -5.700 -15.075 1.00 96.50 105 ALA A C 1
ATOM 830 O O . ALA A 1 105 ? 20.125 -5.327 -16.118 1.00 96.50 105 ALA A O 1
ATOM 831 N N . ALA A 1 106 ? 19.248 -6.969 -14.851 1.00 96.56 106 ALA A N 1
ATOM 832 C CA . ALA A 1 106 ? 19.397 -8.048 -15.821 1.00 96.56 106 ALA A CA 1
ATOM 833 C C . ALA A 1 106 ? 18.230 -8.153 -16.822 1.00 96.56 106 ALA A C 1
ATOM 835 O O . ALA A 1 106 ? 18.339 -8.922 -17.773 1.00 96.56 106 ALA A O 1
ATOM 836 N N . ASP A 1 107 ? 17.123 -7.432 -16.611 1.00 97.12 107 ASP A N 1
ATOM 837 C CA . ASP A 1 107 ? 15.975 -7.440 -17.522 1.00 97.12 107 ASP A CA 1
ATOM 838 C C . ASP A 1 107 ? 16.220 -6.568 -18.766 1.00 97.12 107 ASP A C 1
ATOM 840 O O . ASP A 1 107 ? 16.867 -5.523 -18.703 1.00 97.12 107 ASP A O 1
ATOM 844 N N . ASP A 1 108 ? 15.652 -6.974 -19.901 1.00 95.50 108 ASP A N 1
ATOM 845 C CA . ASP A 1 108 ? 15.849 -6.289 -21.184 1.00 95.50 108 ASP A CA 1
ATOM 846 C C . ASP A 1 108 ? 15.040 -4.982 -21.310 1.00 95.50 108 ASP A C 1
ATOM 848 O O . ASP A 1 108 ? 15.421 -4.073 -22.051 1.00 95.50 108 ASP A O 1
ATOM 852 N N . LEU A 1 109 ? 13.900 -4.879 -20.615 1.00 94.75 109 LEU A N 1
ATOM 853 C CA . LEU A 1 109 ? 12.932 -3.791 -20.762 1.00 94.75 109 LEU A CA 1
ATOM 854 C C . LEU A 1 109 ? 13.047 -2.778 -19.623 1.00 94.75 109 LEU A C 1
ATOM 856 O O . LEU A 1 109 ? 13.167 -1.580 -19.885 1.00 94.75 109 LEU A O 1
ATOM 860 N N . LEU A 1 110 ? 13.032 -3.227 -18.366 1.00 95.06 110 LEU A N 1
ATOM 861 C CA . LEU A 1 110 ? 12.934 -2.353 -17.193 1.00 95.06 110 LEU A CA 1
ATOM 862 C C . LEU A 1 110 ? 14.010 -1.251 -17.156 1.00 95.06 110 LEU A C 1
ATOM 864 O O . LEU A 1 110 ? 13.625 -0.087 -16.987 1.00 95.06 110 LEU A O 1
ATOM 868 N N . PRO A 1 111 ? 15.311 -1.527 -17.396 1.00 96.75 111 PRO A N 1
ATOM 869 C CA . PRO A 1 111 ? 16.352 -0.494 -17.375 1.00 96.75 111 PRO A CA 1
ATOM 870 C C . PRO A 1 111 ? 16.146 0.623 -18.407 1.00 96.75 111 PRO A C 1
ATOM 872 O O . PRO A 1 111 ? 16.639 1.736 -18.230 1.00 96.75 111 PRO A O 1
ATOM 875 N N . THR A 1 112 ? 15.395 0.367 -19.483 1.00 94.12 112 THR A N 1
ATOM 876 C CA . THR A 1 112 ? 15.117 1.364 -20.532 1.00 94.12 112 THR A CA 1
ATOM 877 C C . THR A 1 112 ? 14.029 2.372 -20.136 1.00 94.12 112 THR A C 1
ATOM 879 O O . THR A 1 112 ? 13.891 3.435 -20.765 1.00 94.12 112 THR A O 1
ATOM 882 N N . LEU A 1 113 ? 13.262 2.068 -19.081 1.00 93.69 113 LEU A N 1
ATOM 883 C CA . LEU A 1 113 ? 12.075 2.819 -18.672 1.00 93.69 113 LEU A CA 1
ATOM 884 C C . LEU A 1 113 ? 12.330 3.848 -17.563 1.00 93.69 113 LEU A C 1
ATOM 886 O O . LEU A 1 113 ? 11.462 4.688 -17.303 1.00 93.69 113 LEU A O 1
ATOM 890 N N . GLY A 1 114 ? 13.490 3.829 -16.906 1.00 93.25 114 GLY A N 1
ATOM 891 C CA . GLY A 1 114 ? 13.792 4.765 -15.825 1.00 93.25 114 GLY A CA 1
ATOM 892 C C . GLY A 1 114 ? 15.155 4.550 -15.180 1.00 93.25 114 GLY A C 1
ATOM 893 O O . GLY A 1 114 ? 15.945 3.716 -15.604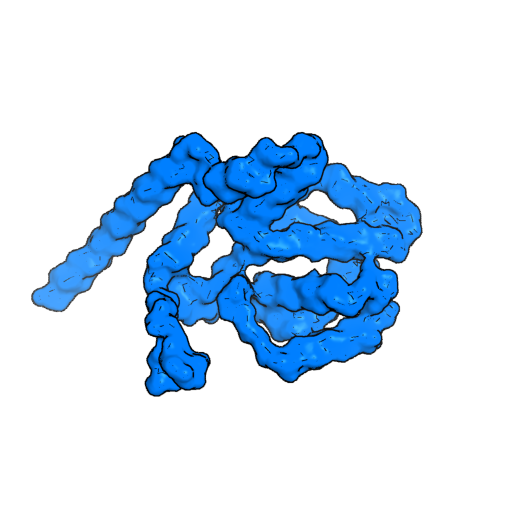 1.00 93.25 114 GLY A O 1
ATOM 894 N N . THR A 1 115 ? 15.436 5.329 -14.137 1.00 95.19 115 THR A N 1
ATOM 895 C CA . THR A 1 115 ? 16.655 5.157 -13.340 1.00 95.19 115 THR A CA 1
ATOM 896 C C . THR A 1 115 ? 16.514 3.968 -12.382 1.00 95.19 115 THR A C 1
ATOM 898 O O . THR A 1 115 ? 15.391 3.673 -11.962 1.00 95.19 115 THR A O 1
ATOM 901 N N . PRO A 1 116 ? 17.627 3.331 -11.959 1.00 94.75 116 PRO A N 1
ATOM 902 C CA . PRO A 1 116 ? 17.587 2.187 -11.044 1.00 94.75 116 PRO A CA 1
ATOM 903 C C . PRO A 1 116 ? 16.760 2.459 -9.786 1.00 94.75 116 PRO A C 1
ATOM 905 O O . PRO A 1 116 ? 15.816 1.739 -9.504 1.00 94.75 116 PRO A O 1
ATOM 908 N N . ARG A 1 117 ? 16.993 3.600 -9.125 1.00 95.44 117 ARG A N 1
ATOM 909 C CA . ARG A 1 117 ? 16.260 3.999 -7.913 1.00 95.44 117 ARG A CA 1
ATOM 910 C C . ARG A 1 117 ? 14.742 4.047 -8.107 1.00 95.44 117 ARG A C 1
ATOM 912 O O . ARG A 1 117 ? 13.987 3.641 -7.235 1.00 95.44 117 ARG A O 1
ATOM 919 N N . VAL A 1 118 ? 14.295 4.571 -9.244 1.00 95.06 118 VAL A N 1
ATOM 920 C CA . VAL A 1 118 ? 12.868 4.702 -9.552 1.00 95.06 118 VAL A CA 1
ATOM 921 C C . VAL A 1 118 ? 12.223 3.334 -9.780 1.00 95.06 118 VAL A C 1
ATOM 923 O O . VAL A 1 118 ? 11.082 3.119 -9.371 1.00 95.06 118 VAL A O 1
ATOM 926 N N . LEU A 1 119 ? 12.947 2.421 -10.426 1.00 96.38 119 LEU A N 1
ATOM 927 C CA . LEU A 1 119 ? 12.498 1.053 -10.664 1.00 96.38 119 LEU A CA 1
ATOM 928 C C . LEU A 1 119 ? 12.514 0.236 -9.369 1.00 96.38 119 LEU A C 1
ATOM 930 O O . LEU A 1 119 ? 11.523 -0.429 -9.081 1.00 96.38 119 LEU A O 1
ATOM 934 N N . ASP A 1 120 ? 13.566 0.361 -8.558 1.00 96.69 120 ASP A N 1
ATOM 935 C CA . ASP A 1 120 ? 13.668 -0.267 -7.239 1.00 96.69 120 ASP A CA 1
ATOM 936 C C . ASP A 1 120 ? 12.486 0.148 -6.352 1.00 96.69 120 ASP A C 1
ATOM 938 O O . ASP A 1 120 ? 11.808 -0.705 -5.782 1.00 96.69 120 ASP A O 1
ATOM 942 N N . ASP A 1 121 ? 12.176 1.448 -6.285 1.00 95.62 121 ASP A N 1
ATOM 943 C CA . ASP A 1 121 ? 11.042 1.962 -5.511 1.00 95.62 121 ASP A CA 1
ATOM 944 C C . ASP A 1 121 ? 9.698 1.428 -6.037 1.00 95.62 121 ASP A C 1
ATOM 946 O O . ASP A 1 121 ? 8.815 1.071 -5.251 1.00 95.62 121 ASP A O 1
ATOM 950 N N . LEU A 1 122 ? 9.513 1.371 -7.360 1.00 96.38 122 LEU A N 1
ATOM 951 C CA . LEU A 1 122 ? 8.294 0.842 -7.977 1.00 96.38 122 LEU A CA 1
ATOM 952 C C . LEU A 1 122 ? 8.105 -0.644 -7.650 1.00 96.38 122 LEU A C 1
ATOM 954 O O . LEU A 1 122 ? 7.042 -1.033 -7.163 1.00 96.38 122 LEU A O 1
ATOM 958 N N . VAL A 1 123 ? 9.134 -1.457 -7.893 1.00 97.12 123 VAL A N 1
ATOM 959 C CA . VAL A 1 123 ? 9.105 -2.906 -7.662 1.00 97.12 123 VAL A CA 1
ATOM 960 C C . VAL A 1 123 ? 8.942 -3.206 -6.179 1.00 97.12 123 VAL A C 1
ATOM 962 O O . VAL A 1 123 ? 8.115 -4.037 -5.815 1.00 97.12 123 VAL A O 1
ATOM 965 N N . LEU A 1 124 ? 9.636 -2.481 -5.301 1.00 95.94 124 LEU A N 1
ATOM 966 C CA . LEU A 1 124 ? 9.492 -2.647 -3.860 1.00 95.94 124 LEU A CA 1
ATOM 967 C C . LEU A 1 124 ? 8.071 -2.314 -3.392 1.00 95.94 124 LEU A C 1
ATOM 969 O O . LEU A 1 124 ? 7.490 -3.058 -2.599 1.00 95.94 124 LEU A O 1
ATOM 973 N N . ASN A 1 125 ? 7.489 -1.214 -3.875 1.00 94.94 125 ASN A N 1
ATOM 974 C CA . ASN A 1 125 ? 6.108 -0.871 -3.542 1.00 94.94 125 ASN A CA 1
ATOM 975 C C . ASN A 1 125 ? 5.124 -1.909 -4.092 1.00 94.94 125 ASN A C 1
ATOM 977 O O . ASN A 1 125 ? 4.182 -2.261 -3.384 1.00 94.94 125 ASN A O 1
ATOM 981 N N . MET A 1 126 ? 5.368 -2.451 -5.289 1.00 95.44 126 MET A N 1
ATOM 982 C CA . MET A 1 126 ? 4.584 -3.556 -5.841 1.00 95.44 126 MET A CA 1
ATOM 983 C C . MET A 1 126 ? 4.694 -4.815 -4.974 1.00 95.44 126 MET A C 1
ATOM 985 O O . MET A 1 126 ? 3.672 -5.397 -4.621 1.00 95.44 126 MET A O 1
ATOM 989 N N . ALA A 1 127 ? 5.905 -5.204 -4.569 1.00 95.75 127 ALA A N 1
ATOM 990 C CA . ALA A 1 127 ? 6.153 -6.373 -3.729 1.00 95.75 127 ALA A CA 1
ATOM 991 C C . ALA A 1 127 ? 5.400 -6.276 -2.400 1.00 95.75 127 ALA A C 1
ATOM 993 O O . ALA A 1 127 ? 4.655 -7.185 -2.024 1.00 95.75 127 ALA A O 1
ATOM 994 N N . LYS A 1 128 ? 5.513 -5.122 -1.726 1.00 93.81 128 LYS A N 1
ATOM 995 C CA . LYS A 1 128 ? 4.776 -4.861 -0.485 1.00 93.81 128 LYS A CA 1
ATOM 996 C C . LYS A 1 128 ? 3.273 -4.839 -0.726 1.00 93.81 128 LYS A C 1
ATOM 998 O O . LYS A 1 128 ? 2.512 -5.307 0.123 1.00 93.81 128 LYS A O 1
ATOM 1003 N N . TYR A 1 129 ? 2.836 -4.233 -1.833 1.00 92.19 129 TYR A N 1
ATOM 1004 C CA . TYR A 1 129 ? 1.420 -4.129 -2.148 1.00 92.19 129 TYR A CA 1
ATOM 1005 C C . TYR A 1 129 ? 0.832 -5.502 -2.416 1.00 92.19 129 TYR A C 1
ATOM 1007 O O . TYR A 1 129 ? -0.234 -5.753 -1.894 1.00 92.19 129 TYR A O 1
ATOM 1015 N N . GLN A 1 130 ? 1.505 -6.388 -3.148 1.00 92.69 130 GLN A N 1
ATOM 1016 C CA . GLN A 1 130 ? 1.014 -7.729 -3.468 1.00 92.69 130 GLN A CA 1
ATOM 1017 C C . GLN A 1 130 ? 1.283 -8.770 -2.369 1.00 92.69 130 GLN A C 1
ATOM 1019 O O . GLN A 1 130 ? 0.674 -9.833 -2.407 1.00 92.69 130 GLN A O 1
ATOM 1024 N N . ASP A 1 131 ? 2.079 -8.440 -1.345 1.00 93.38 131 ASP A N 1
ATOM 1025 C CA . ASP A 1 131 ? 2.559 -9.380 -0.315 1.00 93.38 131 ASP A CA 1
ATOM 1026 C C . ASP A 1 131 ? 3.366 -10.547 -0.915 1.00 93.38 131 ASP A C 1
ATOM 1028 O O . ASP A 1 131 ? 3.191 -11.707 -0.549 1.00 93.38 131 ASP A O 1
ATOM 1032 N N . ILE A 1 132 ? 4.255 -10.224 -1.858 1.00 94.81 132 ILE A N 1
ATOM 1033 C CA . ILE A 1 132 ? 5.144 -11.175 -2.542 1.00 94.81 132 ILE A CA 1
ATOM 1034 C C . ILE A 1 132 ? 6.615 -10.841 -2.272 1.00 94.81 132 ILE A C 1
ATOM 1036 O O . ILE A 1 132 ? 6.946 -9.793 -1.701 1.00 94.81 132 ILE A O 1
ATOM 1040 N N . GLU A 1 133 ? 7.511 -11.748 -2.661 1.00 95.44 133 GLU A N 1
ATOM 1041 C CA . GLU A 1 133 ? 8.949 -11.498 -2.582 1.00 95.44 133 GLU A CA 1
ATOM 1042 C C . GLU A 1 133 ? 9.381 -10.388 -3.555 1.00 95.44 133 GLU A C 1
ATOM 1044 O O . GLU A 1 133 ? 8.850 -10.314 -4.667 1.00 95.44 133 GLU A O 1
ATOM 1049 N N . PRO A 1 134 ? 10.360 -9.539 -3.179 1.00 96.31 134 PRO A N 1
ATOM 1050 C CA . PRO A 1 134 ? 10.817 -8.439 -4.026 1.00 96.31 134 PRO A CA 1
ATOM 1051 C C . PRO A 1 134 ? 11.271 -8.886 -5.419 1.00 96.31 134 PRO A C 1
ATOM 1053 O O . PRO A 1 134 ? 10.920 -8.251 -6.408 1.00 96.31 134 PRO A O 1
ATOM 1056 N N . VAL A 1 135 ? 11.976 -10.019 -5.513 1.00 96.56 135 VAL A N 1
ATOM 1057 C CA . VAL A 1 135 ? 12.433 -10.571 -6.796 1.00 96.56 135 VAL A CA 1
ATOM 1058 C C . VAL A 1 135 ? 11.266 -11.025 -7.683 1.00 96.56 135 VAL A C 1
ATOM 1060 O O . VAL A 1 135 ? 11.262 -10.767 -8.883 1.00 96.56 135 VAL A O 1
ATOM 1063 N N . ALA A 1 136 ? 10.220 -11.615 -7.096 1.00 97.12 136 ALA A N 1
ATOM 1064 C CA . ALA A 1 136 ? 9.025 -12.035 -7.827 1.00 97.12 136 ALA A CA 1
ATOM 1065 C C . ALA A 1 136 ? 8.202 -10.837 -8.329 1.00 97.12 136 ALA A C 1
ATOM 1067 O O . ALA A 1 136 ? 7.528 -10.928 -9.350 1.00 97.12 136 ALA A O 1
ATOM 1068 N N . ALA A 1 137 ? 8.271 -9.689 -7.650 1.00 97.12 137 ALA A N 1
ATOM 1069 C CA . ALA A 1 137 ? 7.600 -8.476 -8.105 1.00 97.12 137 ALA A CA 1
ATOM 1070 C C . ALA A 1 137 ? 8.215 -7.887 -9.386 1.00 97.12 137 ALA A C 1
ATOM 1072 O O . ALA A 1 137 ? 7.529 -7.146 -10.090 1.00 97.12 137 ALA A O 1
ATOM 1073 N N . VAL A 1 138 ? 9.469 -8.223 -9.717 1.00 97.75 138 VAL A N 1
ATOM 1074 C CA . VAL A 1 138 ? 10.137 -7.761 -10.946 1.00 97.75 138 VAL A CA 1
ATOM 1075 C C . VAL A 1 138 ? 9.385 -8.249 -12.181 1.00 97.75 138 VAL A C 1
ATOM 1077 O O . VAL A 1 138 ? 9.083 -7.448 -13.064 1.00 97.75 138 VAL A O 1
ATOM 1080 N N . SER A 1 139 ? 9.016 -9.534 -12.228 1.00 96.56 139 SER A N 1
ATOM 1081 C CA . SER A 1 139 ? 8.281 -10.101 -13.365 1.00 96.56 139 SER A CA 1
ATOM 1082 C C . SER A 1 139 ? 6.875 -9.518 -13.491 1.00 96.56 139 SER A C 1
ATOM 1084 O O . SER A 1 139 ? 6.448 -9.218 -14.601 1.00 96.56 139 SER A O 1
ATOM 1086 N N . VAL A 1 140 ? 6.197 -9.275 -12.365 1.00 96.88 140 VAL A N 1
ATOM 1087 C CA . VAL A 1 140 ? 4.881 -8.617 -12.340 1.00 96.88 140 VAL A CA 1
ATOM 1088 C C . VAL A 1 140 ? 4.973 -7.206 -12.917 1.00 96.88 140 VAL A C 1
ATOM 1090 O O . VAL A 1 140 ? 4.196 -6.837 -13.791 1.00 96.88 140 VAL A O 1
ATOM 1093 N N . VAL A 1 141 ? 5.938 -6.402 -12.459 1.00 97.12 141 VAL A N 1
ATOM 1094 C CA . VAL A 1 141 ? 6.124 -5.036 -12.973 1.00 97.12 141 VAL A CA 1
ATOM 1095 C C . VAL A 1 141 ? 6.504 -5.057 -14.451 1.00 97.12 141 VAL A C 1
ATOM 1097 O O . VAL A 1 141 ? 5.973 -4.262 -15.222 1.00 97.12 141 VAL A O 1
ATOM 1100 N N . ARG A 1 142 ? 7.376 -5.981 -14.862 1.00 97.19 142 ARG A N 1
ATOM 1101 C CA . ARG A 1 142 ? 7.738 -6.181 -16.267 1.00 97.19 142 ARG A CA 1
ATOM 1102 C C . ARG A 1 142 ? 6.513 -6.494 -17.122 1.00 97.19 142 ARG A C 1
ATOM 1104 O O . ARG A 1 142 ? 6.362 -5.889 -18.173 1.00 97.19 142 ARG A O 1
ATOM 1111 N N . GLU A 1 143 ? 5.653 -7.412 -16.693 1.00 96.50 143 GLU A N 1
ATOM 1112 C CA . GLU A 1 143 ? 4.437 -7.795 -17.419 1.00 96.50 143 GLU A CA 1
ATOM 1113 C C . GLU A 1 143 ? 3.481 -6.608 -17.585 1.00 96.50 143 GLU A C 1
ATOM 1115 O O . GLU A 1 143 ? 3.076 -6.298 -18.704 1.00 96.50 143 GLU A O 1
ATOM 1120 N N . LEU A 1 144 ? 3.218 -5.877 -16.496 1.00 96.50 144 LEU A N 1
ATOM 1121 C CA . LEU A 1 144 ? 2.359 -4.689 -16.515 1.00 96.50 144 LEU A CA 1
ATOM 1122 C C . LEU A 1 144 ? 2.914 -3.549 -17.379 1.00 96.50 144 LEU A C 1
ATOM 1124 O O . LEU A 1 144 ? 2.146 -2.711 -17.838 1.00 96.50 144 LEU A O 1
ATOM 1128 N N . LEU A 1 145 ? 4.235 -3.467 -17.549 1.00 96.44 145 LEU A N 1
ATOM 1129 C CA . LEU A 1 145 ? 4.883 -2.442 -18.370 1.00 96.44 145 LEU A CA 1
ATOM 1130 C C . LEU A 1 145 ? 5.110 -2.881 -19.814 1.00 96.44 145 LEU A C 1
ATOM 1132 O O . LEU A 1 145 ? 5.229 -2.024 -20.684 1.00 96.44 145 LEU A O 1
ATOM 1136 N N . ALA A 1 146 ? 5.193 -4.183 -20.076 1.00 95.62 146 ALA A N 1
ATOM 1137 C CA . ALA A 1 146 ? 5.359 -4.713 -21.420 1.00 95.62 146 ALA A CA 1
ATOM 1138 C C . ALA A 1 146 ? 4.099 -4.478 -22.260 1.00 95.62 146 ALA A C 1
ATOM 1140 O O . ALA A 1 146 ? 4.215 -4.034 -23.402 1.00 95.62 146 ALA A O 1
ATOM 1141 N N . ASP A 1 147 ? 2.924 -4.722 -21.674 1.00 94.75 147 ASP A N 1
ATOM 1142 C CA . ASP A 1 147 ? 1.630 -4.472 -22.300 1.00 94.75 147 ASP A CA 1
ATOM 1143 C C . ASP A 1 147 ? 0.904 -3.295 -21.637 1.00 94.75 147 ASP A C 1
ATOM 1145 O O . ASP A 1 147 ? 0.472 -3.362 -20.481 1.00 94.75 147 ASP A O 1
ATOM 1149 N N . VAL A 1 148 ? 0.753 -2.211 -22.402 1.00 92.69 148 VAL A N 1
ATOM 1150 C CA . VAL A 1 148 ? 0.158 -0.960 -21.924 1.00 92.69 148 VAL A CA 1
ATOM 1151 C C . VAL A 1 148 ? -1.301 -1.153 -21.522 1.00 92.69 148 VAL A C 1
ATOM 1153 O O . VAL A 1 148 ? -1.736 -0.587 -20.515 1.00 92.69 148 VAL A O 1
ATOM 1156 N N . ASP A 1 149 ? -2.048 -1.980 -22.252 1.00 92.88 149 ASP A N 1
ATOM 1157 C CA . ASP A 1 149 ? -3.466 -2.205 -21.981 1.00 92.88 149 ASP A CA 1
ATOM 1158 C C . ASP A 1 149 ? -3.662 -2.984 -20.678 1.00 92.88 149 ASP A C 1
ATOM 1160 O O . ASP A 1 149 ? -4.464 -2.579 -19.829 1.00 92.88 149 ASP A O 1
ATOM 1164 N N . THR A 1 150 ? -2.874 -4.044 -20.471 1.00 94.69 150 THR A N 1
ATOM 1165 C CA . THR A 1 150 ? -2.864 -4.806 -19.213 1.00 94.69 150 THR A CA 1
ATOM 1166 C C . THR A 1 150 ? -2.458 -3.927 -18.030 1.00 94.69 150 THR A C 1
ATOM 1168 O O . THR A 1 150 ? -3.133 -3.929 -16.995 1.00 94.69 150 THR A O 1
ATOM 1171 N N . GLY A 1 151 ? -1.410 -3.110 -18.177 1.00 94.00 151 GLY A N 1
ATOM 1172 C CA . GLY A 1 151 ? -0.985 -2.176 -17.136 1.00 94.00 151 GLY A CA 1
ATOM 1173 C C . GLY A 1 151 ? -2.062 -1.151 -16.775 1.00 94.00 151 GLY A C 1
ATOM 1174 O O . GLY A 1 151 ? -2.347 -0.932 -15.595 1.00 94.00 151 GLY A O 1
ATOM 1175 N N . LEU A 1 152 ? -2.718 -0.555 -17.774 1.00 94.12 152 LEU A N 1
ATOM 1176 C CA . LEU A 1 152 ? -3.815 0.390 -17.557 1.00 94.12 152 LEU A CA 1
ATOM 1177 C C . LEU A 1 152 ? -5.049 -0.276 -16.937 1.00 94.12 152 LEU A C 1
ATOM 1179 O O . LEU A 1 152 ? -5.699 0.332 -16.084 1.00 94.12 152 LEU A O 1
ATOM 1183 N N . ALA A 1 153 ? -5.378 -1.507 -17.333 1.00 94.38 153 ALA A N 1
ATOM 1184 C CA . ALA A 1 153 ? -6.469 -2.272 -16.734 1.00 94.38 153 ALA A CA 1
ATOM 1185 C C . ALA A 1 153 ? -6.213 -2.523 -15.241 1.00 94.38 153 ALA A C 1
ATOM 1187 O O . ALA A 1 153 ? -7.084 -2.247 -14.412 1.00 94.38 153 ALA A O 1
ATOM 1188 N N . TRP A 1 154 ? -4.993 -2.935 -14.892 1.00 94.50 154 TRP A N 1
ATOM 1189 C CA . TRP A 1 154 ? -4.589 -3.135 -13.503 1.00 94.50 154 TRP A CA 1
ATOM 1190 C C . TRP A 1 154 ? -4.663 -1.839 -12.684 1.00 94.50 154 TRP A C 1
ATOM 1192 O O . TRP A 1 154 ? -5.158 -1.833 -11.556 1.00 94.50 154 TRP A O 1
ATOM 1202 N N . ILE A 1 155 ? -4.242 -0.705 -13.257 1.00 91.88 155 ILE A N 1
ATOM 1203 C CA . ILE A 1 155 ? -4.353 0.599 -12.589 1.00 91.88 155 ILE A CA 1
ATOM 1204 C C . ILE A 1 155 ? -5.812 0.994 -12.351 1.00 91.88 155 ILE A C 1
ATOM 1206 O O . ILE A 1 155 ? -6.112 1.544 -11.295 1.00 91.88 155 ILE A O 1
ATOM 1210 N N . LYS A 1 156 ? -6.719 0.734 -13.299 1.00 91.06 156 LYS A N 1
ATOM 1211 C CA . LYS A 1 156 ? -8.153 1.029 -13.132 1.00 91.06 156 LYS A CA 1
ATOM 1212 C C . LYS A 1 156 ? -8.776 0.196 -12.015 1.00 91.06 156 LYS A C 1
ATOM 1214 O O . LYS A 1 156 ? -9.595 0.711 -11.260 1.00 91.06 156 LYS A O 1
ATOM 1219 N N . GLU A 1 157 ? -8.369 -1.064 -11.886 1.00 90.44 157 GLU A N 1
ATOM 1220 C CA . GLU A 1 157 ? -8.780 -1.910 -10.764 1.00 90.44 157 GLU A CA 1
ATOM 1221 C C . GLU A 1 157 ? -8.213 -1.386 -9.438 1.00 90.44 157 GLU A C 1
ATOM 1223 O O . GLU A 1 157 ? -8.927 -1.287 -8.437 1.00 90.44 157 GLU A O 1
ATOM 1228 N N . LEU A 1 158 ? -6.940 -0.981 -9.438 1.00 87.31 158 LEU A N 1
ATOM 1229 C CA . LEU A 1 158 ? -6.299 -0.397 -8.270 1.00 87.31 158 LEU A CA 1
ATOM 1230 C C . LEU A 1 158 ? -7.002 0.903 -7.848 1.00 87.31 158 LEU A C 1
ATOM 1232 O O . LEU A 1 158 ? -7.337 1.079 -6.676 1.00 87.31 158 LEU A O 1
ATOM 1236 N N . SER A 1 159 ? -7.211 1.818 -8.787 1.00 83.50 159 SER A N 1
ATOM 1237 C CA . SER A 1 159 ? -7.687 3.182 -8.577 1.00 83.50 159 SER A CA 1
ATOM 1238 C C . SER A 1 159 ? -8.912 3.447 -9.461 1.00 83.50 159 SER A C 1
ATOM 1240 O O . SER A 1 159 ? -8.780 3.979 -10.565 1.00 83.50 159 SER A O 1
ATOM 1242 N N . PRO A 1 160 ? -10.126 3.116 -8.978 1.00 79.25 160 PRO A N 1
ATOM 1243 C CA . PRO A 1 160 ? -11.357 3.287 -9.753 1.00 79.25 160 PRO A CA 1
ATOM 1244 C C . PRO A 1 160 ? -11.633 4.741 -10.157 1.00 79.25 160 PRO A C 1
ATOM 1246 O O . PRO A 1 160 ? -12.305 4.990 -11.152 1.00 79.25 160 PRO A O 1
ATOM 1249 N N . ASN A 1 161 ? -11.101 5.697 -9.389 1.00 79.25 161 ASN A N 1
ATOM 1250 C CA . ASN A 1 161 ? -11.277 7.135 -9.595 1.00 79.25 161 ASN A CA 1
ATOM 1251 C C . ASN A 1 161 ? -10.097 7.774 -10.347 1.00 79.25 161 ASN A C 1
ATOM 1253 O O . ASN A 1 161 ? -9.853 8.972 -10.201 1.00 79.25 161 ASN A O 1
ATOM 1257 N N . ILE A 1 162 ? -9.325 6.988 -11.103 1.00 82.88 162 ILE A N 1
ATOM 1258 C CA . ILE A 1 162 ? -8.227 7.528 -11.902 1.00 82.88 162 ILE A CA 1
ATOM 1259 C C . ILE A 1 162 ? -8.735 8.553 -12.925 1.00 82.88 162 ILE A C 1
ATOM 1261 O O . ILE A 1 162 ? -9.785 8.382 -13.545 1.00 82.88 162 ILE A O 1
ATOM 1265 N N . LEU A 1 163 ? -7.984 9.638 -13.107 1.00 81.19 163 LEU A N 1
ATOM 1266 C CA . LEU A 1 163 ? -8.361 10.705 -14.023 1.00 81.19 163 LEU A CA 1
ATOM 1267 C C . LEU A 1 163 ? -8.168 10.268 -15.479 1.00 81.19 163 LEU A C 1
ATOM 1269 O O . LEU A 1 163 ? -7.111 9.760 -15.852 1.00 81.19 163 LEU A O 1
ATOM 1273 N N . ASN A 1 164 ? -9.144 10.580 -16.338 1.00 85.94 164 ASN A N 1
ATOM 1274 C CA . ASN A 1 164 ? -9.039 10.330 -17.783 1.00 85.94 164 ASN A CA 1
ATOM 1275 C C . ASN A 1 164 ? -7.790 10.977 -18.391 1.00 85.94 164 ASN A C 1
ATOM 1277 O O . ASN A 1 164 ? -7.137 10.365 -19.224 1.00 85.94 164 ASN A O 1
ATOM 1281 N N . ARG A 1 165 ? -7.401 12.167 -17.911 1.00 84.12 165 ARG A N 1
ATOM 1282 C CA . ARG A 1 165 ? -6.175 12.853 -18.342 1.00 84.12 165 ARG A CA 1
ATOM 1283 C C . ARG A 1 165 ? -4.924 11.996 -18.130 1.00 84.12 165 ARG A C 1
ATOM 1285 O O . ARG A 1 165 ? -4.024 12.038 -18.960 1.00 84.12 165 ARG A O 1
ATOM 1292 N N . ASP A 1 166 ? -4.847 11.251 -17.032 1.00 85.94 166 ASP A N 1
ATOM 1293 C CA . ASP A 1 166 ? -3.681 10.417 -16.734 1.00 85.94 166 ASP A CA 1
ATOM 1294 C C . ASP A 1 166 ? -3.626 9.191 -17.647 1.00 85.94 166 ASP A C 1
ATOM 1296 O O . ASP A 1 166 ? -2.550 8.821 -18.109 1.00 85.94 166 ASP A O 1
ATOM 1300 N N . ILE A 1 167 ? -4.786 8.615 -17.975 1.00 87.75 167 ILE A N 1
ATOM 1301 C CA . ILE A 1 167 ? -4.898 7.548 -18.978 1.00 87.75 167 ILE A CA 1
ATOM 1302 C C . ILE A 1 167 ? -4.508 8.091 -20.359 1.00 87.75 167 ILE A C 1
ATOM 1304 O O . ILE A 1 167 ? -3.678 7.502 -21.045 1.00 87.75 167 ILE A O 1
ATOM 1308 N N . GLU A 1 168 ? -5.050 9.249 -20.739 1.00 89.81 168 GLU A N 1
ATOM 1309 C CA . GLU A 1 168 ? -4.757 9.910 -22.011 1.00 89.81 168 GLU A CA 1
ATOM 1310 C C . GLU A 1 168 ? -3.272 10.234 -22.164 1.00 89.81 168 GLU A C 1
ATOM 1312 O O . GLU A 1 168 ? -2.749 10.135 -23.265 1.00 89.81 168 GLU A O 1
ATOM 1317 N N . ARG A 1 169 ? -2.567 10.606 -21.087 1.00 88.38 169 ARG A N 1
ATOM 1318 C CA . ARG A 1 169 ? -1.114 10.834 -21.136 1.00 88.38 169 ARG A CA 1
ATOM 1319 C C . ARG A 1 169 ? -0.344 9.591 -21.565 1.00 88.38 169 ARG A C 1
ATOM 1321 O O . ARG A 1 169 ? 0.624 9.727 -22.301 1.00 88.38 169 ARG A O 1
ATOM 1328 N N . VAL A 1 170 ? -0.783 8.410 -21.135 1.00 89.69 170 VAL A N 1
ATOM 1329 C CA . VAL A 1 170 ? -0.161 7.138 -21.521 1.00 89.69 170 VAL A CA 1
ATOM 1330 C C . VAL A 1 170 ? -0.481 6.792 -22.974 1.00 89.69 170 VAL A C 1
ATOM 1332 O O . VAL A 1 170 ? 0.395 6.320 -23.686 1.00 89.69 170 VAL A O 1
ATOM 1335 N N . THR A 1 171 ? -1.709 7.044 -23.432 1.00 89.88 171 THR A N 1
ATOM 1336 C CA . THR A 1 171 ? -2.171 6.627 -24.768 1.00 89.88 171 THR A CA 1
ATOM 1337 C C . THR A 1 171 ? -1.972 7.676 -25.864 1.00 89.88 171 THR A C 1
ATOM 1339 O O . THR A 1 171 ? -2.259 7.396 -27.024 1.00 89.88 171 THR A O 1
ATOM 1342 N N . ARG A 1 172 ? -1.549 8.900 -25.522 1.00 89.31 172 ARG A N 1
ATOM 1343 C CA . ARG A 1 172 ? -1.418 10.021 -26.470 1.00 89.31 172 ARG A CA 1
ATOM 1344 C C . ARG A 1 172 ? -0.333 9.789 -27.515 1.00 89.31 172 ARG A C 1
ATOM 1346 O O . ARG A 1 172 ? -0.503 10.209 -28.655 1.00 89.31 172 ARG A O 1
ATOM 1353 N N . ASP A 1 173 ? 0.776 9.190 -27.108 1.00 87.38 173 ASP A N 1
ATOM 1354 C CA . ASP A 1 173 ? 1.943 9.031 -27.967 1.00 87.38 173 ASP A CA 1
ATOM 1355 C C . ASP A 1 173 ? 1.864 7.724 -28.757 1.00 87.38 173 ASP A C 1
ATOM 1357 O O . ASP A 1 173 ? 1.452 6.701 -28.223 1.00 87.38 173 ASP A O 1
ATOM 1361 N N . GLU A 1 174 ? 2.311 7.729 -30.014 1.00 84.88 174 GLU A N 1
ATOM 1362 C CA . GLU A 1 174 ? 2.372 6.517 -30.854 1.00 84.88 174 GLU A CA 1
ATOM 1363 C C . GLU A 1 174 ? 3.618 5.660 -30.565 1.00 84.88 174 GLU A C 1
ATOM 1365 O O . GLU A 1 174 ? 3.695 4.488 -30.935 1.00 84.88 174 GLU A O 1
ATOM 1370 N N . VAL A 1 175 ? 4.623 6.238 -29.899 1.00 91.31 175 VAL A N 1
ATOM 1371 C CA . VAL A 1 175 ? 5.888 5.561 -29.599 1.00 91.31 175 VAL A CA 1
ATOM 1372 C C . VAL A 1 175 ? 5.730 4.684 -28.361 1.00 91.31 175 VAL A C 1
ATOM 1374 O O . VAL A 1 175 ? 5.653 5.193 -27.243 1.00 91.31 175 VAL A O 1
ATOM 1377 N N . VAL A 1 176 ? 5.789 3.364 -28.558 1.00 91.56 176 VAL A N 1
ATOM 1378 C CA . VAL A 1 176 ? 5.627 2.345 -27.502 1.00 91.56 176 VAL A CA 1
ATOM 1379 C C . VAL A 1 176 ? 6.502 2.626 -26.278 1.00 91.56 176 VAL A C 1
ATOM 1381 O O . VAL A 1 176 ? 6.006 2.652 -25.157 1.00 91.56 176 VAL A O 1
ATOM 1384 N N . LEU A 1 177 ? 7.794 2.915 -26.467 1.00 91.38 177 LEU A N 1
ATOM 1385 C CA . LEU A 1 177 ? 8.708 3.174 -25.346 1.00 91.38 177 LEU A CA 1
ATOM 1386 C C . LEU A 1 177 ? 8.280 4.390 -24.504 1.00 91.38 177 LEU A C 1
ATOM 1388 O O . LEU A 1 177 ? 8.473 4.410 -23.288 1.00 91.38 177 LEU A O 1
ATOM 1392 N N . THR A 1 178 ? 7.699 5.411 -25.135 1.00 93.19 178 THR A N 1
ATOM 1393 C CA . THR A 1 178 ? 7.192 6.592 -24.430 1.00 93.19 178 THR A CA 1
ATOM 1394 C C . THR A 1 178 ? 5.935 6.246 -23.641 1.00 93.19 178 THR A C 1
ATOM 1396 O O . THR A 1 178 ? 5.865 6.577 -22.458 1.00 93.19 178 THR A O 1
ATOM 1399 N N . GLN A 1 179 ? 5.010 5.486 -24.237 1.00 94.38 179 GLN A N 1
ATOM 1400 C CA . GLN A 1 179 ? 3.826 4.982 -23.536 1.00 94.38 179 GLN A CA 1
ATOM 1401 C C . GLN A 1 179 ? 4.220 4.157 -22.302 1.00 94.38 179 GLN A C 1
ATOM 1403 O O . GLN A 1 179 ? 3.708 4.392 -21.211 1.00 94.38 179 GLN A O 1
ATOM 1408 N N . GLN A 1 180 ? 5.197 3.254 -22.431 1.00 95.88 180 GLN A N 1
ATOM 1409 C CA . GLN A 1 180 ? 5.697 2.433 -21.321 1.00 95.88 180 GLN A CA 1
ATOM 1410 C C . GLN A 1 180 ? 6.343 3.276 -20.208 1.00 95.88 180 GLN A C 1
ATOM 1412 O O . GLN A 1 180 ? 6.169 2.990 -19.021 1.00 95.88 180 GLN A O 1
ATOM 1417 N N . ARG A 1 181 ? 7.063 4.351 -20.557 1.00 95.81 181 ARG A N 1
ATOM 1418 C CA . ARG A 1 181 ? 7.647 5.285 -19.577 1.00 95.81 181 ARG A CA 1
ATOM 1419 C C . ARG A 1 181 ? 6.587 6.094 -18.836 1.00 95.81 181 ARG A C 1
ATOM 1421 O O . ARG A 1 181 ? 6.695 6.248 -17.615 1.00 95.81 181 ARG A O 1
ATOM 1428 N N . GLU A 1 182 ? 5.577 6.589 -19.546 1.00 95.06 182 GLU A N 1
ATOM 1429 C CA . GLU A 1 182 ? 4.443 7.289 -18.935 1.00 95.06 182 GLU A CA 1
ATOM 1430 C C . GLU A 1 182 ? 3.640 6.332 -18.050 1.00 95.06 182 GLU A C 1
ATOM 1432 O O . GLU A 1 182 ? 3.358 6.667 -16.898 1.00 95.06 182 GLU A O 1
ATOM 1437 N N . LEU A 1 183 ? 3.384 5.105 -18.512 1.00 95.69 183 LEU A N 1
ATOM 1438 C CA . LEU A 1 183 ? 2.716 4.063 -17.736 1.00 95.69 183 LEU A CA 1
ATOM 1439 C C . LEU A 1 183 ? 3.486 3.711 -16.463 1.00 95.69 183 LEU A C 1
ATOM 1441 O O . LEU A 1 183 ? 2.891 3.642 -15.392 1.00 95.69 183 LEU A O 1
ATOM 1445 N N . ARG A 1 184 ? 4.813 3.562 -16.539 1.00 96.56 184 ARG A N 1
ATOM 1446 C CA . ARG A 1 184 ? 5.674 3.385 -15.359 1.00 96.56 184 ARG A CA 1
ATOM 1447 C C . ARG A 1 184 ? 5.534 4.547 -14.387 1.00 96.56 184 ARG A C 1
ATOM 1449 O O . ARG A 1 184 ? 5.411 4.319 -13.184 1.00 96.56 184 ARG A O 1
ATOM 1456 N N . SER A 1 185 ? 5.557 5.783 -14.884 1.00 94.31 185 SER A N 1
ATOM 1457 C CA . SER A 1 185 ? 5.385 6.967 -14.036 1.00 94.31 185 SER A CA 1
ATOM 1458 C C . SER A 1 185 ? 4.014 6.973 -13.350 1.00 94.31 185 SER A C 1
ATOM 1460 O O . SER A 1 185 ? 3.917 7.268 -12.156 1.00 94.31 185 SER A O 1
ATOM 1462 N N . LEU A 1 186 ? 2.975 6.552 -14.075 1.00 93.12 186 LEU A N 1
ATOM 1463 C CA . LEU A 1 186 ? 1.618 6.456 -13.571 1.00 93.12 186 LEU A CA 1
ATOM 1464 C C . LEU A 1 186 ? 1.503 5.352 -12.519 1.00 93.12 186 LEU A C 1
ATOM 1466 O O . LEU A 1 186 ? 1.082 5.639 -11.401 1.00 93.12 186 LEU A O 1
ATOM 1470 N N . LEU A 1 187 ? 1.964 4.133 -12.810 1.00 94.25 187 LEU A N 1
ATOM 1471 C CA . LEU A 1 187 ? 2.028 3.021 -11.856 1.00 94.25 187 LEU A CA 1
ATOM 1472 C C . LEU A 1 187 ? 2.747 3.425 -10.573 1.00 94.25 187 LEU A C 1
ATOM 1474 O O . LEU A 1 187 ? 2.218 3.222 -9.482 1.00 94.25 187 LEU A O 1
ATOM 1478 N N . GLN A 1 188 ? 3.917 4.053 -10.699 1.00 93.12 188 GLN A N 1
ATOM 1479 C CA . GLN A 1 188 ? 4.678 4.541 -9.557 1.00 93.12 188 GLN A CA 1
ATOM 1480 C C . GLN A 1 188 ? 3.864 5.542 -8.738 1.00 93.12 188 GLN A C 1
ATOM 1482 O O . GLN A 1 188 ? 3.818 5.418 -7.520 1.00 93.12 188 GLN A O 1
ATOM 1487 N N . SER A 1 189 ? 3.187 6.497 -9.380 1.00 89.75 189 SER A N 1
ATOM 1488 C CA . SER A 1 189 ? 2.359 7.489 -8.684 1.00 89.75 189 SER A CA 1
ATOM 1489 C C . SER A 1 189 ? 1.145 6.881 -7.968 1.00 89.75 189 SER A C 1
ATOM 1491 O O . SER A 1 189 ? 0.780 7.343 -6.887 1.00 89.75 189 SER A O 1
ATOM 1493 N N . GLN A 1 190 ? 0.537 5.836 -8.542 1.00 89.19 190 GLN A N 1
ATOM 1494 C CA . GLN A 1 190 ? -0.653 5.179 -7.991 1.00 89.19 190 GLN A CA 1
ATOM 1495 C C . GLN A 1 190 ? -0.300 4.198 -6.864 1.00 89.19 190 GLN A C 1
ATOM 1497 O O . GLN A 1 190 ? -1.062 4.048 -5.907 1.00 89.19 190 GLN A O 1
ATOM 1502 N N . LEU A 1 191 ? 0.864 3.550 -6.950 1.00 90.12 191 LEU A N 1
ATOM 1503 C CA . LEU A 1 191 ? 1.410 2.699 -5.892 1.00 90.12 191 LEU A CA 1
ATOM 1504 C C . LEU A 1 191 ? 2.039 3.513 -4.759 1.00 90.12 191 LEU A C 1
ATOM 1506 O O . LEU A 1 191 ? 1.962 3.109 -3.597 1.00 90.12 191 LEU A O 1
ATOM 1510 N N . ALA A 1 192 ? 2.646 4.660 -5.073 1.00 84.75 192 ALA A N 1
ATOM 1511 C CA . ALA A 1 192 ? 3.294 5.511 -4.088 1.00 84.75 192 ALA A CA 1
ATOM 1512 C C . ALA A 1 192 ? 2.297 5.938 -3.007 1.00 84.75 192 ALA A C 1
ATOM 1514 O O . ALA A 1 192 ? 1.260 6.547 -3.257 1.00 84.75 192 ALA A O 1
ATOM 1515 N N . GLY A 1 193 ? 2.630 5.599 -1.764 1.00 73.81 193 GLY A N 1
ATOM 1516 C CA . GLY A 1 193 ? 1.822 5.934 -0.602 1.00 73.81 193 GLY A CA 1
ATOM 1517 C C . GLY A 1 193 ? 0.656 4.980 -0.345 1.00 73.81 193 GLY A C 1
ATOM 1518 O O . GLY A 1 193 ? 0.216 4.917 0.803 1.00 73.81 193 GLY A O 1
ATOM 1519 N N . ARG A 1 194 ? 0.214 4.180 -1.321 1.00 85.19 194 ARG A N 1
ATOM 1520 C CA . ARG A 1 194 ? -0.931 3.284 -1.157 1.00 85.19 194 ARG A CA 1
ATOM 1521 C C . ARG A 1 194 ? -0.609 2.155 -0.182 1.00 85.19 194 ARG A C 1
ATOM 1523 O O . ARG A 1 194 ? 0.344 1.400 -0.351 1.00 85.19 194 ARG A O 1
ATOM 1530 N N . GLN A 1 195 ? -1.416 2.041 0.867 1.00 84.38 195 GLN A N 1
ATOM 1531 C CA . GLN A 1 195 ? -1.269 0.998 1.879 1.00 84.38 195 GLN A CA 1
ATOM 1532 C C . GLN A 1 195 ? -2.495 0.095 1.878 1.00 84.38 195 GLN A C 1
ATOM 1534 O O . GLN A 1 195 ? -3.624 0.590 1.865 1.00 84.38 195 GLN A O 1
ATOM 1539 N N . ARG A 1 196 ? -2.275 -1.219 1.969 1.00 87.44 196 ARG A N 1
ATOM 1540 C CA . ARG A 1 196 ? -3.341 -2.187 2.233 1.00 87.44 196 ARG A CA 1
ATOM 1541 C C . ARG A 1 196 ? -3.104 -2.923 3.545 1.00 87.44 196 ARG A C 1
ATOM 1543 O O . ARG A 1 196 ? -1.980 -2.995 4.046 1.00 87.44 196 ARG A O 1
ATOM 1550 N N . ILE A 1 197 ? -4.189 -3.449 4.102 1.00 88.75 197 ILE A N 1
ATOM 1551 C CA . ILE A 1 197 ? -4.129 -4.399 5.210 1.00 88.75 197 ILE A CA 1
ATOM 1552 C C . ILE A 1 197 ? -3.843 -5.780 4.628 1.00 88.75 197 ILE A C 1
ATOM 1554 O O . ILE A 1 197 ? -4.464 -6.179 3.644 1.00 88.75 197 ILE A O 1
ATOM 1558 N N . ILE A 1 198 ? -2.914 -6.503 5.241 1.00 89.69 198 ILE A N 1
ATOM 1559 C CA . ILE A 1 198 ? -2.517 -7.840 4.816 1.00 89.69 198 ILE A CA 1
ATOM 1560 C C . ILE A 1 198 ? -3.140 -8.847 5.782 1.00 89.69 198 ILE A C 1
ATOM 1562 O O . ILE A 1 198 ? -2.579 -9.163 6.830 1.00 89.69 198 ILE A O 1
ATOM 1566 N N . PHE A 1 199 ? -4.332 -9.335 5.435 1.00 87.62 199 PHE A N 1
ATOM 1567 C CA . PHE A 1 199 ? -5.100 -10.253 6.285 1.00 87.62 199 PHE A CA 1
ATOM 1568 C C . PHE A 1 199 ? -4.411 -11.611 6.509 1.00 87.62 199 PHE A C 1
ATOM 1570 O O . PHE A 1 199 ? -4.714 -12.298 7.479 1.00 87.62 199 PHE A O 1
ATOM 1577 N N . SER A 1 200 ? -3.445 -11.980 5.663 1.00 87.81 200 SER A N 1
ATOM 1578 C CA . SER A 1 200 ? -2.589 -13.161 5.843 1.00 87.81 200 SER A CA 1
ATOM 1579 C C . SER A 1 200 ? -1.574 -13.012 6.985 1.00 87.81 200 SER A C 1
ATOM 1581 O O . SER A 1 200 ? -1.032 -14.014 7.445 1.00 87.81 200 SER A O 1
ATOM 1583 N N . ARG A 1 201 ? -1.311 -11.787 7.466 1.00 88.06 201 ARG A N 1
ATOM 1584 C CA . ARG A 1 201 ? -0.282 -11.489 8.475 1.00 88.06 201 ARG A CA 1
ATOM 1585 C C . ARG A 1 201 ? -0.896 -10.877 9.741 1.00 88.06 201 ARG A C 1
ATOM 1587 O O . ARG A 1 201 ? -0.816 -9.655 9.926 1.00 88.06 201 ARG A O 1
ATOM 1594 N N . PRO A 1 202 ? -1.522 -11.685 10.619 1.00 91.12 202 PRO A N 1
ATOM 1595 C CA . PRO A 1 202 ? -1.974 -11.201 11.917 1.00 91.12 202 PRO A CA 1
ATOM 1596 C C . PRO A 1 202 ? -0.772 -10.737 12.747 1.00 91.12 202 PRO A C 1
ATOM 1598 O O . PRO A 1 202 ? 0.290 -11.358 12.735 1.00 91.12 202 PRO A O 1
ATOM 1601 N N . ALA A 1 203 ? -0.931 -9.632 13.465 1.00 87.56 203 ALA A N 1
ATOM 1602 C CA . ALA A 1 203 ? 0.122 -9.039 14.270 1.00 87.56 203 ALA A CA 1
ATOM 1603 C C . ALA A 1 203 ? -0.425 -8.401 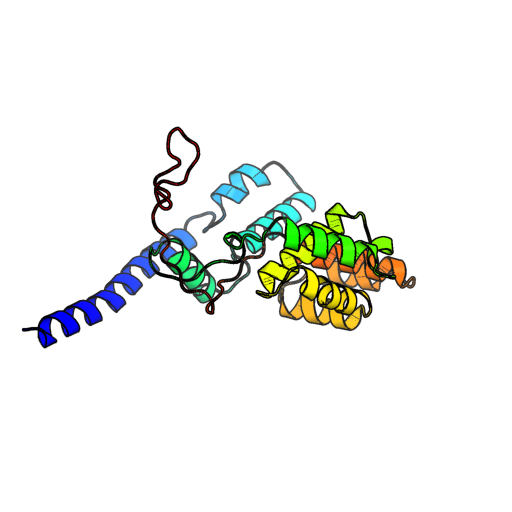15.543 1.00 87.56 203 ALA A C 1
ATOM 1605 O O . ALA A 1 203 ? -1.492 -7.780 15.558 1.00 87.56 203 ALA A O 1
ATOM 1606 N N . ILE A 1 204 ? 0.375 -8.511 16.602 1.00 87.44 204 ILE A N 1
ATOM 1607 C CA . ILE A 1 204 ? 0.179 -7.760 17.835 1.00 87.44 204 ILE A CA 1
ATOM 1608 C C . ILE A 1 204 ? 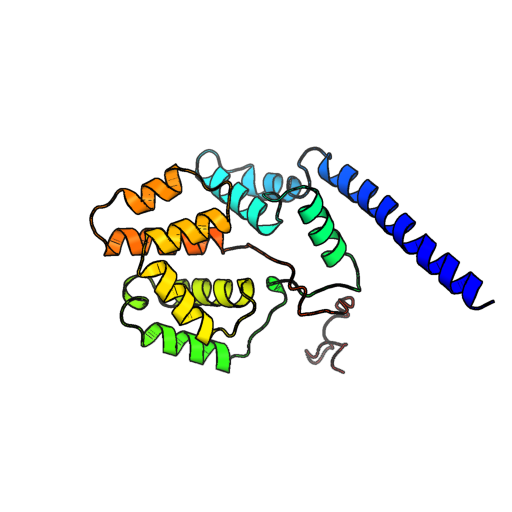1.044 -6.503 17.742 1.00 87.44 204 ILE A C 1
ATOM 1610 O O . ILE A 1 204 ? 2.273 -6.562 17.800 1.00 87.44 204 ILE A O 1
ATOM 1614 N N . LYS A 1 205 ? 0.388 -5.362 17.548 1.00 80.56 205 LYS A N 1
ATOM 1615 C CA . LYS A 1 205 ? 0.980 -4.030 17.431 1.00 80.56 205 LYS A CA 1
ATOM 1616 C C . LYS A 1 205 ? 1.201 -3.473 18.832 1.00 80.56 205 LYS A C 1
ATOM 1618 O O . LYS A 1 205 ? 0.431 -2.652 19.322 1.00 80.56 205 LYS A O 1
ATOM 1623 N N . TRP A 1 206 ? 2.224 -3.984 19.508 1.00 70.88 206 TRP A N 1
ATOM 1624 C CA . TRP A 1 206 ? 2.638 -3.434 20.793 1.00 70.88 206 TRP A CA 1
ATOM 1625 C C . TRP A 1 206 ? 3.087 -1.974 20.633 1.00 70.88 206 TRP A C 1
ATOM 1627 O O . TRP A 1 206 ? 3.632 -1.625 19.581 1.00 70.88 206 TRP A O 1
ATOM 1637 N N . PRO A 1 207 ? 2.886 -1.123 21.656 1.00 68.50 207 PRO A N 1
ATOM 1638 C CA . PRO A 1 207 ? 3.481 0.205 21.684 1.00 68.50 207 PRO A CA 1
ATOM 1639 C C . PRO A 1 207 ? 4.986 0.093 21.452 1.00 68.50 207 PRO A C 1
ATOM 1641 O O . PRO A 1 207 ? 5.629 -0.800 22.011 1.00 68.50 207 PRO A O 1
ATOM 1644 N N . ASP A 1 208 ? 5.552 0.982 20.636 1.00 69.38 208 ASP A N 1
ATOM 1645 C CA . ASP A 1 208 ? 7.003 1.074 20.534 1.00 69.38 208 ASP A CA 1
ATOM 1646 C C . ASP A 1 208 ? 7.533 1.572 21.882 1.00 69.38 208 ASP A C 1
ATOM 1648 O O . ASP A 1 208 ? 7.418 2.748 22.221 1.00 69.38 208 ASP A O 1
ATOM 1652 N N . LEU A 1 209 ? 8.070 0.648 22.680 1.00 75.50 209 LEU A N 1
ATOM 1653 C CA . LEU A 1 209 ? 8.700 0.948 23.968 1.00 75.50 209 LEU A CA 1
ATOM 1654 C C . LEU A 1 209 ? 10.085 1.595 23.788 1.00 75.50 209 LEU A C 1
ATOM 1656 O O . LEU A 1 209 ? 10.820 1.778 24.758 1.00 75.50 209 LEU A O 1
ATOM 1660 N N . GLY A 1 210 ? 10.439 1.939 22.549 1.00 73.38 210 GLY A N 1
ATOM 1661 C CA . GLY A 1 210 ? 11.683 2.573 22.180 1.00 73.38 210 GLY A CA 1
ATOM 1662 C C . GLY A 1 210 ? 12.816 1.574 21.994 1.00 73.38 210 GLY A C 1
ATOM 1663 O O . GLY A 1 210 ? 12.670 0.344 22.010 1.00 73.38 210 GLY A O 1
ATOM 1664 N N . GLN A 1 211 ? 13.996 2.143 21.796 1.00 77.50 211 GLN A N 1
ATOM 1665 C CA . GLN A 1 211 ? 15.239 1.398 21.747 1.00 77.50 211 GLN A CA 1
ATOM 1666 C C . GLN A 1 211 ? 15.947 1.539 23.089 1.00 77.50 211 GLN A C 1
ATOM 1668 O O . GLN A 1 211 ? 15.943 2.595 23.718 1.00 77.50 211 GLN A O 1
ATOM 1673 N N . SER A 1 212 ? 16.585 0.463 23.527 1.00 78.12 212 SER A N 1
ATOM 1674 C CA . SER A 1 212 ? 17.557 0.532 24.610 1.00 78.12 212 SER A CA 1
ATOM 1675 C C . SER A 1 212 ? 18.694 1.496 24.264 1.00 78.12 212 SER A C 1
ATOM 1677 O O . SER A 1 212 ? 18.970 1.761 23.095 1.00 78.12 212 SER A O 1
ATOM 1679 N N . LEU A 1 213 ? 19.458 1.913 25.277 1.00 76.81 213 LEU A N 1
ATOM 1680 C CA . LEU A 1 213 ? 20.692 2.694 25.095 1.00 76.81 213 LEU A CA 1
ATOM 1681 C C . LEU A 1 213 ? 21.735 2.005 24.189 1.00 76.81 213 LEU A C 1
ATOM 1683 O O . LEU A 1 213 ? 22.700 2.633 23.772 1.00 76.81 213 LEU A O 1
ATOM 1687 N N . ARG A 1 214 ? 21.554 0.711 23.887 1.00 75.62 214 ARG A N 1
ATOM 1688 C CA . ARG A 1 214 ? 22.392 -0.073 22.968 1.00 75.62 214 ARG A CA 1
ATOM 1689 C C . ARG A 1 214 ? 21.760 -0.253 21.577 1.00 75.62 214 ARG A C 1
ATOM 1691 O O . ARG A 1 214 ? 22.181 -1.142 20.847 1.00 75.62 214 ARG A O 1
ATOM 1698 N N . GLY A 1 215 ? 20.713 0.502 21.236 1.00 72.25 215 GLY A N 1
ATOM 1699 C CA . GLY A 1 215 ? 20.057 0.484 19.919 1.00 72.25 215 GLY A CA 1
ATOM 1700 C C . GLY A 1 215 ? 19.165 -0.733 19.634 1.00 72.25 215 GLY A C 1
ATOM 1701 O O . GLY A 1 215 ? 18.557 -0.819 18.572 1.00 72.25 215 GLY A O 1
ATOM 1702 N N . ARG A 1 216 ? 19.039 -1.687 20.567 1.00 70.44 216 ARG A N 1
ATOM 1703 C CA . ARG A 1 216 ? 18.105 -2.821 20.425 1.00 70.44 216 ARG A CA 1
ATOM 1704 C C . ARG A 1 216 ? 16.698 -2.411 20.835 1.00 70.44 216 ARG A C 1
ATOM 1706 O O . ARG A 1 216 ? 16.554 -1.795 21.892 1.00 70.44 216 ARG A O 1
ATOM 1713 N N . LYS A 1 217 ? 15.680 -2.788 20.051 1.00 67.12 217 LYS A N 1
ATOM 1714 C CA . LYS A 1 217 ? 14.269 -2.623 20.441 1.00 67.12 217 LYS A CA 1
ATOM 1715 C C . LYS A 1 217 ? 14.015 -3.346 21.760 1.00 67.12 217 LYS A C 1
ATOM 1717 O O . LYS A 1 217 ? 14.435 -4.489 21.916 1.00 67.12 217 LYS A O 1
ATOM 1722 N N . VAL A 1 218 ? 13.302 -2.700 22.683 1.00 68.25 218 VAL A N 1
ATOM 1723 C CA . VAL A 1 218 ? 12.971 -3.278 24.002 1.00 68.25 218 VAL A CA 1
ATOM 1724 C C . VAL A 1 218 ? 12.213 -4.605 23.866 1.00 68.25 218 VAL A C 1
ATOM 1726 O O . VAL A 1 218 ? 12.369 -5.498 24.687 1.00 68.25 218 VAL A O 1
ATOM 1729 N N . THR A 1 219 ? 11.460 -4.785 22.781 1.00 61.66 219 THR A N 1
ATOM 1730 C CA . THR A 1 219 ? 10.729 -6.025 22.475 1.00 61.66 219 THR A CA 1
ATOM 1731 C C . THR A 1 219 ? 11.612 -7.191 22.009 1.00 61.66 219 THR A C 1
ATOM 1733 O O . THR A 1 219 ? 11.098 -8.284 21.807 1.00 61.66 219 THR A O 1
ATOM 1736 N N . GLN A 1 220 ? 12.902 -6.956 21.753 1.00 60.78 220 GLN A N 1
ATOM 1737 C CA . GLN A 1 220 ? 13.883 -7.953 21.293 1.00 60.78 220 GLN A CA 1
ATOM 1738 C C . GLN A 1 220 ? 14.985 -8.211 22.339 1.00 60.78 220 GLN A C 1
ATOM 1740 O O . GLN A 1 220 ? 16.025 -8.783 22.003 1.00 60.78 220 GLN A O 1
ATOM 1745 N N . MET A 1 221 ? 14.802 -7.713 23.568 1.00 53.62 221 MET A N 1
ATOM 1746 C CA . MET A 1 221 ? 15.709 -7.961 24.692 1.00 53.62 221 MET A CA 1
ATOM 1747 C C . MET A 1 221 ? 15.453 -9.305 25.356 1.00 53.62 221 MET A C 1
ATOM 1749 O O . MET A 1 221 ? 14.276 -9.716 25.427 1.00 53.62 221 MET A O 1
#

Radius of gyration: 21.1 Å; chains: 1; bounding box: 44×47×67 Å